Protein AF-M5ECS7-F1 (afdb_monomer)

Nearest PDB structures (foldseek):
  6q0w-assembly1_B  TM=3.049E-01  e=1.764E+00  Homo sapiens
  6q0r-assembly1_B  TM=2.693E-01  e=1.764E+00  Homo sapiens
  4hbs-assembly1_A  TM=2.929E-01  e=3.519E+00  Bacteroides ovatus ATCC 8483
  7shq-assembly1_A  TM=2.671E-01  e=5.462E+00  Homo sapiens

Solvent-accessible surface area (backbone atoms only — not comparable to full-atom values): 9804 Å² total; per-residue (Å²): 130,94,72,76,50,72,68,52,52,51,49,52,54,52,50,52,54,52,50,52,52,47,52,50,52,52,50,46,52,43,49,17,49,50,48,27,51,53,59,46,62,79,49,41,72,80,68,43,50,94,52,33,42,70,44,77,47,78,51,91,72,63,88,45,48,44,36,40,32,34,28,45,66,50,99,41,100,63,41,49,86,87,45,70,48,37,31,44,38,40,26,30,56,92,72,43,97,82,68,94,50,95,52,32,33,40,37,31,50,48,63,53,80,94,29,48,68,48,51,53,51,50,39,54,49,30,35,73,76,69,74,40,55,70,62,52,73,45,76,46,75,53,47,89,92,31,46,63,64,32,15,51,58,52,39,52,54,50,50,52,51,51,52,53,50,52,56,57,49,52,54,65,75,73,106

Radius of gyration: 20.47 Å; Cα contacts (8 Å, |Δi|>4): 225; chains: 1; bou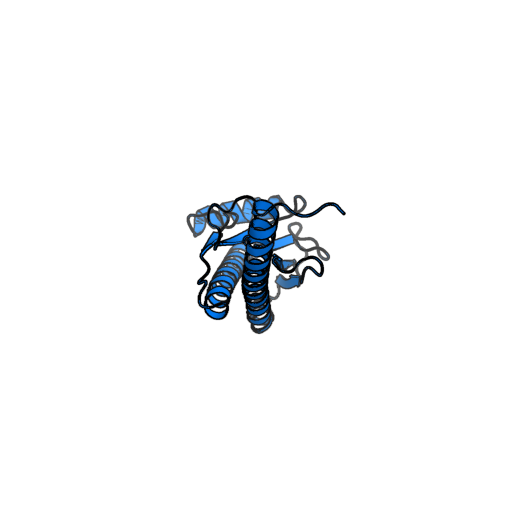nding box: 47×34×72 Å

Organism: NCBI:txid1293054

Sequence (175 aa):
MEKLSEAGKLFLKDYLVLNEAKNDVDRYLNTTVRKVHDIILEQLDDFNTEYLQLNVWENKSTRGRLQIRFKSLIEHELFREDRYDIYIMYRDIRNATDLFTNNSVKIFLHSPAAVSNLKDSLIKLSQKKLNYNIYNKKIILLDLDSSTQSAEKIAEEIFDMINIIKELLKDIYKS

Mean predicted aligned error: 6.88 Å

Secondary structure (DSSP, 8-state):
-----HHHHHHHHHHHHHHHHHHHHHHHHHHHHHHHHHHHHHHHHHH-BTTEEEEEEE-SS-TTEEEEEEEE-S--TTS-TTS--EEEEEE-TTT-TT-SSTTEEEEEEE--GGGHHHHHHHHHHHHHHHSS-TTSPEEEE--TT-HHHHHHHHHHHHHHHHHHHHHHHHHHHT-

Foldseek 3Di:
DDDDDPVRVVVVVVVVVVVVVVVVVVVLQLLLLVLLVVVCVVCQVVLDDCFKHWDKDDPPPDRFKTKIFIATPDPDQLGDNPDTFKIWMKGAQVPDPDDPDNQKIKTFMDGDPSNVVVQVLQQVQCCVPVVDGRRDIDMDGDPPVDSNVRSVVVNVVVVVSSVSSVVSVVVVVVD

Structure (mmCIF, N/CA/C/O backbone):
data_AF-M5ECS7-F1
#
_entry.id   AF-M5ECS7-F1
#
loop_
_atom_site.group_PDB
_atom_site.id
_atom_site.type_symbol
_atom_site.label_atom_id
_atom_site.label_alt_id
_atom_site.label_comp_id
_atom_site.label_asym_id
_atom_site.label_entity_id
_atom_site.label_seq_id
_atom_site.pdbx_PDB_ins_code
_atom_site.Cartn_x
_atom_site.Cartn_y
_atom_site.Cartn_z
_atom_site.occupancy
_atom_site.B_iso_or_equiv
_atom_site.auth_seq_id
_atom_site.auth_comp_id
_atom_site.auth_asym_id
_atom_site.auth_atom_id
_atom_site.pdbx_PDB_model_num
ATOM 1 N N . MET A 1 1 ? 15.133 22.471 -46.680 1.00 48.88 1 MET A N 1
ATOM 2 C CA . MET A 1 1 ? 14.842 21.369 -45.738 1.00 48.88 1 MET A CA 1
ATOM 3 C C . MET A 1 1 ? 15.817 21.475 -44.591 1.00 48.88 1 MET A C 1
ATOM 5 O O . MET A 1 1 ? 17.012 21.324 -44.820 1.00 48.88 1 MET A O 1
ATOM 9 N N . GLU A 1 2 ? 15.321 21.771 -43.398 1.00 71.81 2 GLU A N 1
ATOM 10 C CA . GLU A 1 2 ? 16.126 21.673 -42.182 1.00 71.81 2 GLU A CA 1
ATOM 11 C C . GLU A 1 2 ? 16.498 20.199 -41.976 1.00 71.81 2 GLU A C 1
ATOM 13 O O . GLU A 1 2 ? 15.635 19.322 -41.980 1.00 71.81 2 GLU A O 1
ATOM 18 N N . LYS A 1 3 ? 17.799 19.906 -41.912 1.00 86.62 3 LYS A N 1
ATOM 19 C CA . LYS A 1 3 ? 18.327 18.560 -41.665 1.00 86.62 3 LYS A CA 1
ATOM 20 C C . LYS A 1 3 ? 18.850 18.512 -40.234 1.00 86.62 3 LYS A C 1
ATOM 22 O O . LYS A 1 3 ? 19.526 19.446 -39.808 1.00 86.62 3 LYS A O 1
ATOM 27 N N . LEU A 1 4 ? 18.581 17.418 -39.520 1.00 85.31 4 LEU A N 1
ATOM 28 C CA . LEU A 1 4 ? 19.214 17.166 -38.225 1.00 85.31 4 LEU A CA 1
ATOM 29 C C . LEU A 1 4 ? 20.736 17.094 -38.395 1.00 85.31 4 LEU A C 1
ATOM 31 O O . LEU A 1 4 ? 21.232 16.456 -39.330 1.00 85.31 4 LEU A O 1
ATOM 35 N N . SER A 1 5 ? 21.461 17.722 -37.470 1.00 93.56 5 SER A N 1
ATOM 36 C CA . SER A 1 5 ? 22.903 17.526 -37.324 1.00 93.56 5 SER A CA 1
ATOM 37 C C . SER A 1 5 ? 23.208 16.067 -36.970 1.00 93.56 5 SER A C 1
ATOM 39 O O . SER A 1 5 ? 22.335 15.344 -36.487 1.00 93.56 5 SER A O 1
ATOM 41 N N . GLU A 1 6 ? 24.450 15.621 -37.156 1.00 92.81 6 GLU A N 1
ATOM 42 C CA . GLU A 1 6 ? 24.858 14.271 -36.736 1.00 92.81 6 GLU A CA 1
ATOM 43 C C . GLU A 1 6 ? 24.629 14.039 -35.234 1.00 92.81 6 GLU A C 1
ATOM 45 O O . GLU A 1 6 ? 24.141 12.982 -34.840 1.00 92.81 6 GLU A O 1
ATOM 50 N N . ALA A 1 7 ? 24.852 15.063 -34.401 1.00 90.94 7 ALA A N 1
ATOM 51 C CA . ALA A 1 7 ? 24.522 15.016 -32.977 1.00 90.94 7 ALA A CA 1
ATOM 5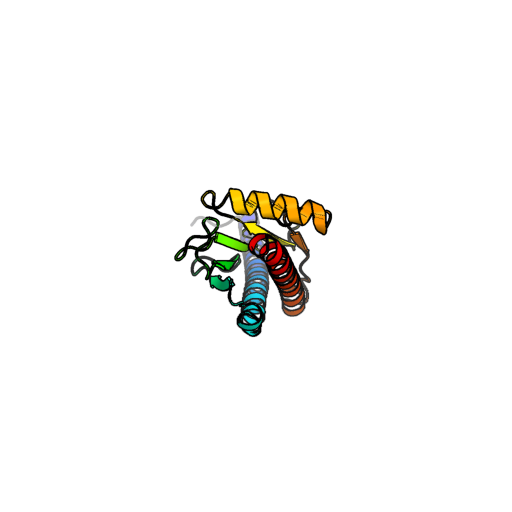2 C C . ALA A 1 7 ? 23.009 14.857 -32.732 1.00 90.94 7 ALA A C 1
ATOM 54 O O . ALA A 1 7 ? 22.603 14.073 -31.880 1.00 90.94 7 ALA A O 1
ATOM 55 N N . GLY A 1 8 ? 22.165 15.547 -33.508 1.00 90.62 8 GLY A N 1
ATOM 56 C CA . GLY A 1 8 ? 20.710 15.402 -33.429 1.00 90.62 8 GLY A CA 1
ATOM 57 C C . GLY A 1 8 ? 20.219 14.019 -33.867 1.00 90.62 8 GLY A C 1
ATOM 58 O O . GLY A 1 8 ? 19.290 13.482 -33.271 1.00 90.62 8 GLY A O 1
ATOM 59 N N . LYS A 1 9 ? 20.866 13.406 -34.867 1.00 93.62 9 LYS A N 1
ATOM 60 C CA . LYS A 1 9 ? 20.585 12.022 -35.283 1.00 93.62 9 LYS A CA 1
ATOM 61 C C . LYS A 1 9 ? 20.995 11.012 -34.209 1.00 93.62 9 LYS A C 1
ATOM 63 O O . LYS A 1 9 ? 20.247 10.071 -33.957 1.00 93.62 9 LYS A O 1
ATOM 68 N N . LEU A 1 10 ? 22.150 11.219 -33.572 1.00 91.00 10 LEU A N 1
ATOM 69 C CA . LEU A 1 10 ? 22.618 10.385 -32.465 1.00 91.00 10 LEU A CA 1
ATOM 70 C C . LEU A 1 10 ? 21.663 10.484 -31.268 1.00 91.00 10 LEU A C 1
ATOM 72 O O . LEU A 1 10 ? 21.184 9.463 -30.787 1.00 91.00 10 LEU A O 1
ATOM 76 N N . PHE A 1 11 ? 21.289 11.705 -30.875 1.00 92.12 11 PHE A N 1
ATOM 77 C CA . PHE A 1 11 ? 20.317 11.927 -29.806 1.00 92.12 11 PHE A CA 1
ATOM 78 C C . PHE A 1 11 ? 18.960 11.290 -30.115 1.00 92.12 11 PHE A C 1
ATOM 80 O O . PHE A 1 11 ? 18.361 10.684 -29.236 1.00 92.12 11 PHE A O 1
ATOM 87 N N . LEU A 1 12 ? 18.470 11.386 -31.356 1.00 91.44 12 LEU A N 1
ATOM 88 C CA . LEU A 1 12 ? 17.216 10.738 -31.746 1.00 91.44 12 LEU A CA 1
ATOM 89 C C . LEU A 1 12 ? 17.288 9.214 -31.570 1.00 91.44 12 LEU A C 1
ATOM 91 O O . LEU A 1 12 ? 16.320 8.606 -31.121 1.00 91.44 12 LEU A O 1
ATOM 95 N N . LYS A 1 13 ? 18.431 8.599 -31.890 1.00 90.81 13 LYS A N 1
ATOM 96 C CA . LYS A 1 13 ? 18.651 7.166 -31.671 1.00 90.81 13 LYS A CA 1
ATOM 97 C C . LYS A 1 13 ? 18.636 6.821 -30.180 1.00 90.81 13 LYS A C 1
ATOM 99 O O . LYS A 1 13 ? 17.921 5.902 -29.788 1.00 90.81 13 LYS A O 1
ATOM 104 N N . ASP A 1 14 ? 19.362 7.575 -29.358 1.00 92.50 14 ASP A N 1
ATOM 105 C CA . ASP A 1 14 ? 19.402 7.365 -27.905 1.00 92.50 14 ASP A CA 1
ATOM 106 C C . ASP A 1 14 ? 18.026 7.590 -27.269 1.00 92.50 14 ASP A C 1
ATOM 108 O O . ASP A 1 14 ? 17.599 6.827 -26.407 1.00 92.50 14 ASP A O 1
ATOM 112 N N . TYR A 1 15 ? 17.287 8.592 -27.744 1.00 91.50 15 TYR A N 1
ATOM 113 C CA . TYR A 1 15 ? 15.919 8.865 -27.322 1.00 91.50 15 TYR A CA 1
ATOM 114 C C . TYR A 1 15 ? 14.994 7.670 -27.574 1.00 91.50 15 TYR A C 1
ATOM 116 O O . TYR A 1 15 ? 14.211 7.315 -26.695 1.00 91.50 15 TYR A O 1
ATOM 124 N N . LEU A 1 16 ? 15.089 7.029 -28.744 1.00 90.69 16 LEU A N 1
ATOM 125 C CA . LEU A 1 16 ? 14.289 5.841 -29.054 1.00 90.69 16 LEU A CA 1
ATOM 126 C C . LEU A 1 16 ? 14.615 4.681 -28.103 1.00 90.69 16 LEU A C 1
ATOM 128 O O . LEU A 1 16 ? 13.692 4.085 -27.553 1.00 90.69 16 LEU A O 1
ATOM 132 N N . VAL A 1 17 ? 15.901 4.429 -27.833 1.00 90.62 17 VAL A N 1
ATOM 133 C CA . VAL A 1 17 ? 16.344 3.393 -26.880 1.00 90.62 17 VAL A CA 1
ATOM 134 C C . VAL A 1 17 ? 15.852 3.692 -25.460 1.00 90.62 17 VAL A C 1
ATOM 136 O O . VAL A 1 17 ? 15.323 2.815 -24.779 1.00 90.62 17 VAL A O 1
ATOM 139 N N . LEU A 1 18 ? 15.967 4.942 -25.008 1.00 91.19 18 LEU A N 1
ATOM 140 C CA . LEU A 1 18 ? 15.461 5.363 -23.699 1.00 91.19 18 LEU A CA 1
ATOM 141 C C . LEU A 1 18 ? 13.937 5.232 -23.608 1.00 91.19 18 LEU A C 1
ATOM 143 O O . LEU A 1 18 ? 13.409 4.893 -22.549 1.00 91.19 18 LEU A O 1
ATOM 147 N N . ASN A 1 19 ? 13.224 5.479 -24.706 1.00 91.56 19 ASN A N 1
ATOM 148 C CA . ASN A 1 19 ? 11.777 5.320 -24.760 1.00 91.56 19 ASN A CA 1
ATOM 149 C C . ASN A 1 19 ? 11.359 3.840 -24.697 1.00 91.56 19 ASN A C 1
ATOM 151 O O . ASN A 1 19 ? 10.384 3.514 -24.023 1.00 91.56 19 ASN A O 1
ATOM 155 N N . GLU A 1 20 ? 12.105 2.935 -25.335 1.00 90.56 20 GLU A N 1
ATOM 156 C CA . GLU A 1 20 ? 11.909 1.486 -25.190 1.00 90.56 20 GLU A CA 1
ATOM 157 C C . GLU A 1 20 ? 12.149 1.028 -23.747 1.00 90.56 20 GLU A C 1
ATOM 159 O O . GLU A 1 20 ? 11.264 0.419 -23.144 1.00 90.56 20 GLU A O 1
ATOM 164 N N . ALA A 1 21 ? 13.277 1.420 -23.147 1.00 90.75 21 ALA A N 1
ATOM 165 C CA . ALA A 1 21 ? 13.585 1.107 -21.752 1.00 90.75 21 ALA A CA 1
ATOM 166 C C . ALA A 1 21 ? 12.513 1.644 -20.788 1.00 90.75 21 ALA A C 1
ATOM 168 O O . ALA A 1 21 ? 12.088 0.950 -19.862 1.00 90.75 21 ALA A O 1
ATOM 169 N N . LYS A 1 22 ? 12.013 2.862 -21.028 1.00 89.12 22 LYS A N 1
ATOM 170 C CA . LYS A 1 22 ? 10.897 3.432 -20.264 1.00 89.12 22 LYS A CA 1
ATOM 171 C C . LYS A 1 22 ? 9.643 2.561 -20.362 1.00 89.12 22 LYS A C 1
ATOM 173 O O . LYS A 1 22 ? 9.007 2.311 -19.340 1.00 89.12 22 LYS A O 1
ATOM 178 N N . ASN A 1 23 ? 9.290 2.091 -21.559 1.00 89.88 23 ASN A N 1
ATOM 179 C CA . ASN A 1 23 ? 8.116 1.239 -21.753 1.00 89.88 23 ASN A CA 1
ATOM 180 C C . ASN A 1 23 ? 8.233 -0.092 -20.997 1.00 89.88 23 ASN A C 1
ATOM 182 O O . ASN A 1 23 ? 7.232 -0.576 -20.464 1.00 89.88 23 ASN A O 1
ATOM 186 N N . ASP A 1 24 ? 9.431 -0.670 -20.920 1.00 90.94 24 ASP A N 1
ATOM 187 C CA . ASP A 1 24 ? 9.673 -1.897 -20.158 1.00 90.94 24 ASP A CA 1
ATOM 188 C C . ASP A 1 24 ? 9.562 -1.665 -18.648 1.00 90.94 24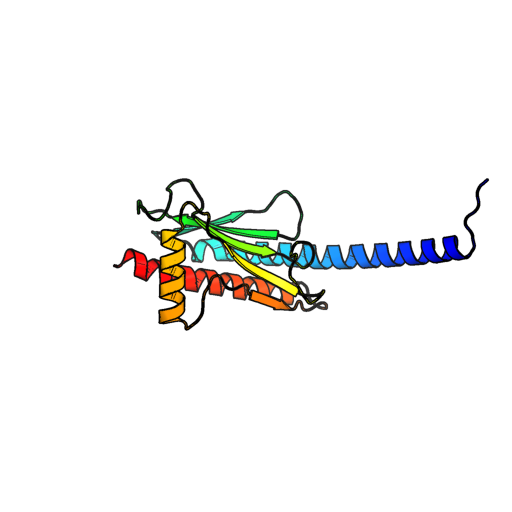 ASP A C 1
ATOM 190 O O . ASP A 1 24 ? 8.881 -2.430 -17.958 1.00 90.94 24 ASP A O 1
ATOM 194 N N . VAL A 1 25 ? 10.118 -0.560 -18.139 1.00 90.25 25 VAL A N 1
ATOM 195 C CA . VAL A 1 25 ? 9.940 -0.146 -16.737 1.00 90.25 25 VAL A CA 1
ATOM 196 C C . VAL A 1 25 ? 8.459 0.072 -16.418 1.00 90.25 25 VAL A C 1
ATOM 198 O O . VAL A 1 25 ? 7.953 -0.439 -15.418 1.00 90.25 25 VAL A O 1
ATOM 201 N N . ASP A 1 26 ? 7.725 0.778 -17.280 1.00 88.88 26 ASP A N 1
ATOM 202 C CA . ASP A 1 26 ? 6.292 1.010 -17.093 1.00 88.88 26 ASP A CA 1
ATOM 203 C C . ASP A 1 26 ? 5.497 -0.302 -17.118 1.00 88.88 26 ASP A C 1
ATOM 205 O O . ASP A 1 26 ? 4.570 -0.476 -16.319 1.00 88.88 26 ASP A O 1
ATOM 209 N N . ARG A 1 27 ? 5.853 -1.251 -17.995 1.00 90.69 27 ARG A N 1
ATOM 210 C CA . ARG A 1 27 ? 5.236 -2.584 -18.042 1.00 90.69 27 ARG A CA 1
ATOM 211 C C . ARG A 1 27 ? 5.482 -3.348 -16.745 1.00 90.69 27 ARG A C 1
ATOM 213 O O . ARG A 1 27 ? 4.526 -3.895 -16.192 1.00 90.69 27 ARG A O 1
ATOM 220 N N . TYR A 1 28 ? 6.719 -3.354 -16.257 1.00 92.75 28 TYR A N 1
ATOM 221 C CA . TYR A 1 28 ? 7.092 -3.976 -14.991 1.00 92.75 28 TYR A CA 1
ATOM 222 C C . TYR A 1 28 ? 6.274 -3.391 -13.829 1.00 92.75 28 TYR A C 1
ATOM 224 O O . TYR A 1 28 ? 5.524 -4.122 -13.181 1.00 92.75 28 TYR A O 1
ATOM 232 N N . LEU A 1 29 ? 6.311 -2.068 -13.630 1.00 91.00 29 LEU A N 1
ATOM 233 C CA . LEU A 1 29 ? 5.612 -1.401 -12.525 1.00 91.00 29 LEU A CA 1
ATOM 234 C C . LEU A 1 29 ? 4.098 -1.622 -12.586 1.00 91.00 29 LEU A C 1
ATOM 236 O O . LEU A 1 29 ? 3.471 -1.917 -11.571 1.00 91.00 29 LEU A O 1
ATOM 240 N N . ASN A 1 30 ? 3.500 -1.527 -13.776 1.00 90.12 30 ASN A N 1
ATOM 241 C CA . ASN A 1 30 ? 2.070 -1.776 -13.958 1.00 90.12 30 ASN A CA 1
ATOM 242 C C . ASN A 1 30 ? 1.690 -3.225 -13.631 1.00 90.12 30 ASN A C 1
ATOM 244 O O . ASN A 1 30 ? 0.631 -3.460 -13.051 1.00 90.12 30 ASN A O 1
ATOM 248 N N . THR A 1 31 ? 2.545 -4.183 -13.993 1.00 91.94 31 THR A N 1
ATOM 249 C CA . THR A 1 31 ? 2.336 -5.602 -13.686 1.00 91.94 31 THR A CA 1
ATOM 250 C C . THR A 1 31 ? 2.424 -5.846 -12.185 1.00 91.94 31 THR A C 1
ATOM 252 O O . THR A 1 31 ? 1.552 -6.515 -11.635 1.00 91.94 31 THR A O 1
ATOM 255 N N . THR A 1 32 ? 3.407 -5.246 -11.509 1.00 92.94 32 THR A N 1
ATOM 256 C CA . THR A 1 32 ? 3.544 -5.311 -10.049 1.00 92.94 32 THR A CA 1
ATOM 257 C C . THR A 1 32 ? 2.307 -4.744 -9.356 1.00 92.94 32 THR A C 1
ATOM 259 O O . THR A 1 32 ? 1.709 -5.432 -8.538 1.00 92.94 32 THR A O 1
ATOM 262 N N . VAL A 1 33 ? 1.853 -3.537 -9.723 1.00 90.81 33 VAL A N 1
ATOM 263 C CA . VAL A 1 33 ? 0.655 -2.916 -9.117 1.00 90.81 33 VAL A CA 1
ATOM 264 C C . VAL A 1 33 ? -0.582 -3.798 -9.293 1.00 90.81 33 VAL A C 1
ATOM 266 O O . VAL A 1 33 ? -1.344 -3.977 -8.347 1.00 90.81 33 VAL A O 1
ATOM 269 N N . ARG A 1 34 ? -0.780 -4.355 -10.493 1.00 90.75 34 ARG A N 1
ATOM 270 C CA . ARG A 1 34 ? -1.908 -5.248 -10.770 1.00 90.75 34 ARG A CA 1
ATOM 271 C C . ARG A 1 34 ? -1.840 -6.517 -9.920 1.00 90.75 34 ARG A C 1
ATOM 273 O O . ARG A 1 34 ? -2.834 -6.878 -9.315 1.00 90.75 34 ARG A O 1
ATOM 280 N N . LYS A 1 35 ? -0.672 -7.153 -9.821 1.00 93.50 35 LYS A N 1
ATOM 281 C CA . LYS A 1 35 ? -0.490 -8.346 -8.981 1.00 93.50 35 LYS A CA 1
ATOM 282 C C . LYS A 1 35 ? -0.762 -8.055 -7.506 1.00 93.50 35 LYS A C 1
ATOM 284 O O . LYS A 1 35 ? -1.450 -8.834 -6.869 1.00 93.50 35 LYS A O 1
ATOM 289 N N . VAL A 1 36 ? -0.276 -6.926 -6.980 1.00 92.88 36 VAL A N 1
ATOM 290 C CA . VAL A 1 36 ? -0.574 -6.489 -5.602 1.00 92.88 36 VAL A CA 1
ATOM 291 C C . VAL A 1 36 ? -2.082 -6.376 -5.394 1.00 92.88 36 VAL A C 1
ATOM 293 O O . VAL A 1 36 ? -2.609 -6.884 -4.413 1.00 92.88 36 VAL A O 1
ATOM 296 N N . HIS A 1 37 ? -2.773 -5.722 -6.327 1.00 90.62 37 HIS A N 1
ATOM 297 C CA . HIS A 1 37 ? -4.225 -5.587 -6.290 1.00 90.62 37 HIS A CA 1
ATOM 298 C C . HIS A 1 37 ? -4.932 -6.948 -6.290 1.00 90.62 37 HIS A C 1
ATOM 300 O O . HIS A 1 37 ? -5.794 -7.170 -5.446 1.00 90.62 37 HIS A O 1
ATOM 306 N N . ASP A 1 38 ? -4.541 -7.849 -7.193 1.00 91.31 38 ASP A N 1
ATOM 307 C CA . ASP A 1 38 ? -5.139 -9.180 -7.321 1.00 91.31 38 ASP A CA 1
ATOM 308 C C . ASP A 1 38 ? -4.936 -9.996 -6.024 1.00 91.31 38 ASP A C 1
ATOM 310 O O . ASP A 1 38 ? -5.909 -10.507 -5.476 1.00 91.31 38 ASP A O 1
ATOM 314 N N . ILE A 1 39 ? -3.722 -9.994 -5.449 1.00 93.19 39 ILE A N 1
ATOM 315 C CA . ILE A 1 39 ? -3.413 -10.653 -4.162 1.00 93.19 39 ILE A CA 1
ATOM 316 C C . ILE A 1 39 ? -4.281 -10.098 -3.021 1.00 93.19 39 ILE A C 1
ATOM 318 O O . ILE A 1 39 ? -4.792 -10.852 -2.196 1.00 93.19 39 ILE A O 1
ATOM 322 N N . ILE A 1 40 ? -4.448 -8.773 -2.947 1.00 90.44 40 ILE A N 1
ATOM 323 C CA . ILE A 1 40 ? -5.243 -8.142 -1.883 1.00 90.44 40 ILE A CA 1
ATOM 324 C C . ILE A 1 40 ? -6.725 -8.471 -2.034 1.00 90.44 40 ILE A C 1
ATOM 326 O O . ILE A 1 40 ? -7.386 -8.708 -1.028 1.00 90.44 40 ILE A O 1
ATOM 330 N N . LEU A 1 41 ? -7.258 -8.472 -3.260 1.00 88.62 41 LEU A N 1
ATOM 331 C CA . LEU A 1 41 ? -8.659 -8.816 -3.501 1.00 88.62 41 LEU A CA 1
ATOM 332 C C . LEU A 1 41 ? -8.976 -10.256 -3.099 1.00 88.62 41 LEU A C 1
ATOM 334 O O . LEU A 1 41 ? -10.039 -10.488 -2.534 1.00 88.62 41 LEU A O 1
ATOM 338 N N . GLU A 1 42 ? -8.061 -11.193 -3.349 1.00 90.88 42 GLU A N 1
ATOM 339 C CA . GLU A 1 42 ? -8.233 -12.604 -2.983 1.00 90.88 42 GLU A CA 1
ATOM 340 C C . GLU A 1 42 ? -8.380 -12.823 -1.470 1.00 90.88 42 GLU A C 1
ATOM 342 O O . GLU A 1 42 ? -9.036 -13.777 -1.064 1.00 90.88 42 GLU A O 1
ATOM 347 N N . GLN A 1 43 ? -7.810 -11.941 -0.642 1.00 86.94 43 GLN A N 1
ATOM 348 C CA . GLN A 1 43 ? -7.827 -12.059 0.823 1.00 86.94 43 GLN A CA 1
ATOM 349 C C . GLN A 1 43 ? -8.665 -10.971 1.509 1.00 86.94 43 GLN A C 1
ATOM 351 O O . GLN A 1 43 ? -8.705 -10.898 2.734 1.00 86.94 43 GLN A O 1
ATOM 356 N N . LEU A 1 44 ? -9.321 -10.086 0.750 1.0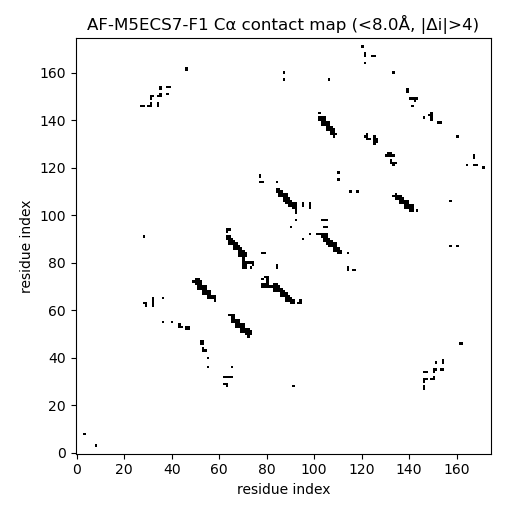0 81.75 44 LEU A N 1
ATOM 357 C CA . LEU A 1 44 ? -9.957 -8.889 1.306 1.00 81.75 44 LEU A CA 1
ATOM 358 C C . LEU A 1 44 ? -11.045 -9.230 2.330 1.00 81.75 44 LEU A C 1
ATOM 360 O O . LEU A 1 44 ? -11.133 -8.590 3.381 1.00 81.75 44 LEU A O 1
ATOM 364 N N . ASP A 1 45 ? -11.862 -10.232 2.012 1.00 80.25 45 ASP A N 1
ATOM 365 C CA . ASP A 1 45 ? -13.012 -10.616 2.825 1.00 80.25 45 ASP A CA 1
ATOM 366 C C . ASP A 1 45 ? -12.598 -11.195 4.182 1.00 80.25 45 ASP A C 1
ATOM 368 O O . ASP A 1 45 ? -13.289 -10.958 5.174 1.00 80.25 45 ASP A O 1
ATOM 372 N N . ASP A 1 46 ? -11.420 -11.821 4.269 1.00 84.06 46 ASP A N 1
ATOM 373 C CA . ASP A 1 46 ? -10.849 -12.334 5.522 1.00 84.06 46 ASP A CA 1
ATOM 374 C C . ASP A 1 46 ? -10.509 -11.202 6.508 1.00 84.06 46 ASP A C 1
ATOM 376 O O . ASP A 1 46 ? -10.420 -11.392 7.729 1.00 84.06 46 ASP A O 1
ATOM 380 N N . PHE A 1 47 ? -10.329 -9.980 5.996 1.00 80.69 47 PHE A N 1
ATOM 381 C CA . PHE A 1 47 ? -10.030 -8.822 6.824 1.00 80.69 47 PHE A CA 1
ATOM 382 C C . PHE A 1 47 ? -11.269 -8.091 7.332 1.00 80.69 47 PHE A C 1
ATOM 384 O O . PHE A 1 47 ? -11.136 -7.362 8.324 1.00 80.69 47 PHE A O 1
ATOM 391 N N . ASN A 1 48 ? -12.445 -8.316 6.744 1.00 83.50 48 ASN A N 1
ATOM 392 C CA . ASN A 1 48 ? -13.687 -7.724 7.227 1.00 83.50 48 ASN A CA 1
ATOM 393 C C . ASN A 1 48 ? -14.003 -8.216 8.648 1.00 83.50 48 ASN A C 1
ATOM 395 O O . ASN A 1 48 ? -13.724 -9.352 9.031 1.00 83.50 48 ASN A O 1
ATOM 399 N N . THR A 1 49 ? -14.561 -7.333 9.467 1.00 78.38 49 THR A N 1
ATOM 400 C CA . THR A 1 49 ? -15.050 -7.663 10.809 1.00 78.38 49 THR A CA 1
ATOM 401 C C . THR A 1 49 ? -16.450 -7.099 10.995 1.00 78.38 49 THR A C 1
ATOM 403 O O . THR A 1 49 ? -16.908 -6.276 10.207 1.00 78.38 49 THR A O 1
ATOM 406 N N . GLU A 1 50 ? -17.115 -7.485 12.083 1.00 74.69 50 GLU A N 1
ATOM 407 C CA . GLU A 1 50 ? -18.395 -6.892 12.505 1.00 74.69 50 GLU A CA 1
ATOM 408 C C . GLU A 1 50 ? -18.336 -5.363 12.703 1.00 74.69 50 GLU A C 1
ATOM 410 O O . GLU A 1 50 ? -19.365 -4.698 12.704 1.00 74.69 50 GLU A O 1
ATOM 415 N N . TYR A 1 51 ? -17.133 -4.793 12.817 1.00 73.44 51 TYR A N 1
ATOM 416 C CA . TYR A 1 51 ? -16.906 -3.375 13.091 1.00 73.44 51 TYR A CA 1
ATOM 417 C C . TYR A 1 51 ? -16.295 -2.607 11.915 1.00 73.44 51 TYR A C 1
ATOM 419 O O . TYR A 1 51 ? -16.275 -1.376 11.921 1.00 73.44 51 TYR A O 1
ATOM 427 N N . LEU A 1 52 ? -15.740 -3.313 10.928 1.00 78.50 52 LEU A N 1
ATOM 428 C CA . LEU A 1 52 ? -14.857 -2.735 9.922 1.00 78.50 52 LEU A CA 1
ATOM 429 C C . LEU A 1 52 ? -15.025 -3.444 8.583 1.00 78.50 52 LEU A C 1
ATOM 431 O O . LEU A 1 52 ? -14.806 -4.649 8.476 1.00 78.50 52 LEU A O 1
ATOM 435 N N . GLN A 1 53 ? -15.322 -2.669 7.549 1.00 83.81 53 GLN A N 1
ATOM 436 C CA . GLN A 1 53 ? -15.330 -3.127 6.169 1.00 83.81 53 GLN A CA 1
ATOM 437 C C . GLN A 1 53 ? -14.143 -2.536 5.411 1.00 83.81 53 GLN A C 1
ATOM 439 O O . GLN A 1 53 ? -13.893 -1.326 5.456 1.00 83.81 53 GLN A O 1
ATOM 444 N N . LEU A 1 54 ? -13.424 -3.388 4.684 1.00 83.38 54 LEU A N 1
ATOM 445 C CA . LEU A 1 54 ? -12.357 -2.981 3.783 1.00 83.38 54 LEU A CA 1
ATOM 446 C C . LEU A 1 54 ? -12.884 -2.877 2.353 1.00 83.38 54 LEU A C 1
ATOM 448 O O . LEU A 1 54 ? -13.712 -3.661 1.901 1.00 83.38 54 LEU A O 1
ATOM 452 N N . ASN A 1 55 ? -12.381 -1.889 1.621 1.00 82.75 55 ASN A N 1
ATOM 453 C CA . ASN A 1 55 ? -12.661 -1.721 0.203 1.00 82.75 55 ASN A CA 1
ATOM 454 C C . ASN A 1 55 ? -11.378 -1.342 -0.537 1.00 82.75 55 ASN A C 1
ATOM 456 O O . ASN A 1 55 ? -10.647 -0.442 -0.115 1.00 82.75 55 ASN A O 1
ATOM 460 N N . VAL A 1 56 ? -11.110 -1.999 -1.661 1.00 80.31 56 VAL A N 1
ATOM 461 C CA . VAL A 1 56 ? -10.001 -1.638 -2.542 1.00 80.31 56 VAL A CA 1
ATOM 462 C C . VAL A 1 56 ? -10.497 -0.634 -3.570 1.00 80.31 56 VAL A C 1
ATOM 464 O O . VAL A 1 56 ? -11.287 -0.946 -4.456 1.00 80.31 56 VAL A O 1
ATOM 467 N N . TRP A 1 57 ? -9.998 0.595 -3.477 1.00 74.44 57 TRP A N 1
ATOM 468 C CA . TRP A 1 57 ? -10.267 1.607 -4.483 1.00 74.44 57 TRP A CA 1
ATOM 469 C C . TRP A 1 57 ? -9.214 1.554 -5.583 1.00 74.44 57 TRP A C 1
ATOM 471 O O . TRP A 1 57 ? -8.096 2.066 -5.432 1.00 74.44 57 TRP A O 1
ATOM 481 N N . GLU A 1 58 ? -9.609 1.008 -6.729 1.00 62.75 58 GLU A N 1
ATOM 482 C CA . GLU A 1 58 ? -8.862 1.164 -7.967 1.00 62.75 58 GLU A CA 1
ATOM 483 C C . GLU A 1 58 ? -8.974 2.625 -8.425 1.00 62.75 58 GLU A C 1
ATOM 485 O O . GLU A 1 58 ? -10.042 3.124 -8.799 1.00 62.75 58 GLU A O 1
ATOM 490 N N . ASN A 1 59 ? -7.867 3.368 -8.366 1.00 52.78 59 ASN A N 1
ATOM 491 C CA . ASN A 1 59 ? -7.863 4.702 -8.940 1.00 52.78 59 ASN A CA 1
ATOM 492 C C . ASN A 1 59 ? -7.916 4.558 -10.467 1.00 52.78 59 ASN A C 1
ATOM 494 O O . ASN A 1 59 ? -6.904 4.257 -11.092 1.00 52.78 59 ASN A O 1
ATOM 498 N N . LYS A 1 60 ? -9.086 4.797 -11.074 1.00 50.66 60 LYS A N 1
ATOM 499 C CA . LYS A 1 60 ? -9.267 4.753 -12.540 1.00 50.66 60 LYS A CA 1
ATOM 500 C C . LYS A 1 60 ? -8.352 5.729 -13.299 1.00 50.66 60 LYS A C 1
ATOM 502 O O . LYS A 1 60 ? -8.186 5.596 -14.507 1.00 50.66 60 LYS A O 1
ATOM 507 N N . SER A 1 61 ? -7.743 6.696 -12.609 1.00 41.62 61 SER A N 1
ATOM 508 C CA . SER A 1 61 ? -6.715 7.582 -13.156 1.00 41.62 61 SER A CA 1
ATOM 509 C C . SER A 1 61 ? -5.322 7.202 -12.625 1.00 41.62 61 SER A C 1
ATOM 511 O O . SER A 1 61 ? -5.081 7.302 -11.420 1.00 41.62 61 SER A O 1
ATOM 513 N N . THR A 1 62 ? -4.449 6.816 -13.565 1.00 53.34 62 THR A N 1
ATOM 514 C CA . THR A 1 62 ? -3.013 6.463 -13.470 1.00 53.34 62 THR A CA 1
ATOM 515 C C . THR A 1 62 ? -2.643 5.207 -12.660 1.00 53.34 62 THR A C 1
ATOM 517 O O . THR A 1 62 ? -2.609 5.196 -11.431 1.00 53.34 62 THR A O 1
ATOM 520 N N . ARG A 1 63 ? -2.272 4.141 -13.394 1.00 71.19 63 ARG A N 1
ATOM 521 C CA . ARG A 1 63 ? -1.594 2.939 -12.871 1.00 71.19 63 ARG A CA 1
ATOM 522 C C . ARG A 1 63 ? -0.345 3.368 -12.078 1.00 71.19 63 ARG A C 1
ATOM 524 O O . ARG A 1 63 ? 0.395 4.229 -12.547 1.00 71.19 63 ARG A O 1
ATOM 531 N N . GLY A 1 64 ? -0.132 2.801 -10.887 1.00 76.94 64 GLY A N 1
ATOM 532 C CA . GLY A 1 64 ? 0.976 3.170 -9.982 1.00 76.94 64 GLY A CA 1
ATOM 533 C C . GLY A 1 64 ? 0.564 3.627 -8.575 1.00 76.94 64 GLY A C 1
ATOM 534 O O . GLY A 1 64 ? 1.416 3.907 -7.731 1.00 76.94 64 GLY A O 1
ATOM 535 N N . ARG A 1 65 ? -0.744 3.686 -8.297 1.00 85.50 65 ARG A N 1
ATOM 536 C CA . ARG A 1 65 ? -1.306 3.974 -6.972 1.00 85.50 65 ARG A CA 1
ATOM 537 C C . ARG A 1 65 ? -2.394 2.963 -6.638 1.00 85.50 65 ARG A C 1
ATOM 539 O O . ARG A 1 65 ? -3.304 2.765 -7.436 1.00 85.50 65 ARG A O 1
ATOM 546 N N . LEU A 1 66 ? -2.348 2.423 -5.426 1.00 87.12 66 LEU A N 1
ATOM 547 C CA . LEU A 1 66 ? -3.415 1.603 -4.861 1.00 87.12 66 LEU A CA 1
ATOM 548 C C . LEU A 1 66 ? -3.865 2.208 -3.531 1.00 87.12 66 LEU A C 1
ATOM 550 O O . LEU A 1 66 ? -3.052 2.731 -2.765 1.00 87.12 66 LEU A O 1
ATOM 554 N N . GLN A 1 67 ? -5.172 2.193 -3.286 1.00 88.06 67 GLN A N 1
ATOM 555 C CA . GLN A 1 67 ? -5.761 2.653 -2.036 1.00 88.06 67 GLN A CA 1
ATOM 556 C C . GLN A 1 67 ? -6.644 1.561 -1.462 1.00 88.06 67 GLN A C 1
ATOM 558 O O . GLN A 1 67 ? -7.582 1.124 -2.119 1.00 88.06 67 GLN A O 1
ATOM 563 N N . ILE A 1 68 ? -6.386 1.196 -0.216 1.00 87.50 68 ILE A N 1
ATOM 564 C CA . ILE A 1 68 ? -7.249 0.312 0.561 1.00 87.50 68 ILE A CA 1
ATOM 565 C C . ILE A 1 68 ? -7.905 1.177 1.609 1.00 87.50 68 ILE A C 1
ATOM 567 O O . ILE A 1 68 ? -7.226 1.916 2.321 1.00 87.50 68 ILE A O 1
ATOM 571 N N . ARG A 1 69 ? -9.226 1.144 1.646 1.00 87.25 69 ARG A N 1
ATOM 572 C CA . ARG A 1 69 ? -10.042 2.050 2.431 1.00 87.25 69 ARG A CA 1
ATOM 573 C C . ARG A 1 69 ? -10.758 1.282 3.519 1.00 87.25 69 ARG A C 1
ATOM 575 O O . ARG A 1 69 ? -11.287 0.206 3.262 1.00 87.25 69 ARG A O 1
ATOM 582 N N . PHE A 1 70 ? -10.814 1.880 4.695 1.00 85.06 70 PHE A N 1
ATOM 583 C CA . PHE A 1 70 ? -11.517 1.341 5.845 1.00 85.06 70 PHE A CA 1
ATOM 584 C C . PHE A 1 70 ? -12.788 2.148 6.079 1.00 85.06 70 PHE A C 1
ATOM 586 O O . PHE A 1 70 ? -12.727 3.378 6.183 1.00 85.06 70 PHE A O 1
ATOM 593 N N . LYS A 1 71 ? -13.919 1.451 6.142 1.00 80.75 71 LYS A N 1
ATOM 594 C CA . LYS A 1 71 ? -15.227 1.985 6.515 1.00 80.75 71 LYS A CA 1
ATOM 595 C C . LYS A 1 71 ? -15.636 1.341 7.842 1.00 80.75 71 LYS A C 1
ATOM 597 O O . LYS A 1 71 ? -15.617 0.116 7.943 1.00 80.75 71 LYS A O 1
ATOM 602 N N . SER A 1 72 ? -15.987 2.137 8.850 1.00 76.00 72 SER A N 1
ATOM 603 C CA . SER A 1 72 ? -16.603 1.581 10.064 1.00 76.00 72 SER A CA 1
ATOM 604 C C . SER A 1 72 ? -18.032 1.144 9.787 1.00 76.00 72 SER A C 1
ATOM 606 O O . SER A 1 72 ? -18.750 1.803 9.035 1.00 76.00 72 SER A O 1
ATOM 608 N N . LEU A 1 73 ? -18.430 0.045 10.420 1.00 75.06 73 LEU A N 1
ATOM 609 C CA . LEU A 1 73 ? -19.804 -0.454 10.409 1.00 75.06 73 LEU A CA 1
ATOM 610 C C . LEU A 1 73 ? -20.554 -0.164 11.720 1.00 75.06 73 LEU A C 1
ATOM 612 O O . LEU A 1 73 ? -21.737 -0.469 11.808 1.00 75.06 73 LEU A O 1
ATOM 616 N N . ILE A 1 74 ? -19.887 0.418 12.724 1.00 68.69 74 ILE A N 1
ATOM 617 C CA . ILE A 1 74 ? -20.518 0.846 13.982 1.00 68.69 74 ILE A CA 1
ATOM 618 C C . ILE A 1 74 ? -20.705 2.363 13.988 1.00 68.69 74 ILE A C 1
ATOM 620 O O . ILE A 1 74 ? -19.782 3.100 13.617 1.00 68.69 74 ILE A O 1
ATOM 624 N N . GLU A 1 75 ? -21.839 2.817 14.526 1.00 60.38 75 GLU A N 1
ATOM 625 C CA . GLU A 1 75 ? -22.057 4.188 14.993 1.00 60.38 75 GLU A CA 1
ATOM 626 C C . GLU A 1 75 ? -21.166 4.500 16.213 1.00 60.38 75 GLU A C 1
ATOM 628 O O . GLU A 1 75 ? -21.581 4.443 17.368 1.00 60.38 75 GLU A O 1
ATOM 633 N N . HIS A 1 76 ? -19.905 4.845 15.962 1.00 60.44 76 HIS A N 1
ATOM 634 C CA . HIS A 1 76 ? -19.070 5.561 16.925 1.00 60.44 76 HIS A CA 1
ATOM 635 C C . HIS A 1 76 ? -18.721 6.931 16.354 1.00 60.44 76 HIS A C 1
ATOM 637 O O . HIS A 1 76 ? -18.368 7.035 15.183 1.00 60.44 76 HIS A O 1
ATOM 643 N N . GLU A 1 77 ? -18.708 7.971 17.196 1.00 56.28 77 GLU A N 1
ATOM 644 C CA . GLU A 1 77 ? -18.365 9.356 16.809 1.00 56.28 77 GLU A CA 1
ATOM 645 C C . GLU A 1 77 ? -16.998 9.496 16.101 1.00 56.28 77 GLU A C 1
ATOM 647 O O . GLU A 1 77 ? -16.702 10.523 15.488 1.00 56.28 77 GLU A O 1
ATOM 652 N N . LEU A 1 78 ? -16.151 8.465 16.185 1.00 57.38 78 LEU A N 1
ATOM 653 C CA . LEU A 1 78 ? -14.827 8.403 15.573 1.00 57.38 78 LEU A CA 1
ATOM 654 C C . LEU A 1 78 ? -14.844 8.088 14.066 1.00 57.38 78 LEU A C 1
ATOM 656 O O . LEU A 1 78 ? -13.852 8.388 13.401 1.00 57.38 78 LEU A O 1
ATOM 660 N N . PHE A 1 79 ? -15.928 7.514 13.532 1.00 60.88 79 PHE A N 1
ATOM 661 C CA . PHE A 1 79 ? -16.052 7.113 12.126 1.00 60.88 79 PHE A CA 1
ATOM 662 C C . PHE A 1 79 ? -17.365 7.621 11.525 1.00 60.88 79 PHE A C 1
ATOM 664 O O . PHE A 1 79 ? -18.376 7.738 12.212 1.00 60.88 79 PHE A O 1
ATOM 671 N N . ARG A 1 80 ? -17.374 7.943 10.228 1.00 58.62 80 ARG A N 1
ATOM 672 C CA . ARG A 1 80 ? -18.600 8.383 9.540 1.00 58.62 80 ARG A CA 1
ATOM 673 C C . ARG A 1 80 ? -19.226 7.217 8.784 1.00 58.62 80 ARG A C 1
ATOM 675 O O . ARG A 1 80 ? -18.591 6.683 7.883 1.00 58.62 80 ARG A O 1
ATOM 682 N N . GLU A 1 81 ? -20.501 6.929 9.051 1.00 51.16 81 GLU A N 1
ATOM 683 C CA . GLU A 1 81 ? -21.253 5.789 8.484 1.00 51.16 81 GLU A CA 1
ATOM 684 C C . GLU A 1 81 ? -21.281 5.692 6.946 1.00 51.16 81 GLU A C 1
ATOM 686 O O . GLU A 1 81 ? -21.582 4.635 6.404 1.00 51.16 81 GLU A O 1
ATOM 691 N N . ASP A 1 82 ? -20.869 6.728 6.213 1.00 53.78 82 ASP A N 1
ATOM 692 C CA . ASP A 1 82 ? -20.853 6.749 4.744 1.00 53.78 82 ASP A CA 1
ATOM 693 C C . ASP A 1 82 ? -19.555 7.288 4.134 1.00 53.78 82 ASP A C 1
ATOM 695 O O . ASP A 1 82 ? -19.509 7.679 2.962 1.00 53.78 82 ASP A O 1
ATOM 699 N N . ARG A 1 83 ? -18.469 7.354 4.913 1.00 63.41 83 ARG A N 1
ATOM 700 C CA . ARG A 1 83 ? -17.166 7.804 4.406 1.00 63.41 83 ARG A CA 1
ATOM 701 C C . ARG A 1 83 ? -16.057 6.855 4.828 1.00 63.41 83 ARG A C 1
ATOM 703 O O . ARG A 1 83 ? -16.197 6.069 5.745 1.00 63.41 83 ARG A O 1
ATOM 710 N N . TYR A 1 84 ? -14.955 6.917 4.092 1.00 69.25 84 TYR A N 1
ATOM 711 C CA . TYR A 1 84 ? -13.759 6.158 4.420 1.00 69.25 84 TYR A CA 1
ATOM 712 C C . TYR A 1 84 ? -12.892 6.976 5.377 1.00 69.25 84 TYR A C 1
ATOM 714 O O . TYR A 1 84 ? -12.483 8.101 5.055 1.00 69.25 84 TYR A O 1
ATOM 722 N N . ASP A 1 85 ? -12.618 6.402 6.539 1.00 71.75 85 ASP A N 1
ATOM 723 C CA . ASP A 1 85 ? -11.988 7.088 7.668 1.00 71.75 85 ASP A CA 1
ATOM 724 C C . ASP A 1 85 ? -10.467 6.885 7.680 1.00 71.75 85 ASP A C 1
ATOM 726 O O . ASP A 1 85 ? -9.699 7.746 8.109 1.00 71.75 85 ASP A O 1
ATOM 730 N N . ILE A 1 86 ? -9.996 5.764 7.137 1.00 84.69 86 ILE A N 1
ATOM 731 C CA . ILE A 1 86 ? -8.571 5.452 7.029 1.00 84.69 86 ILE A CA 1
AT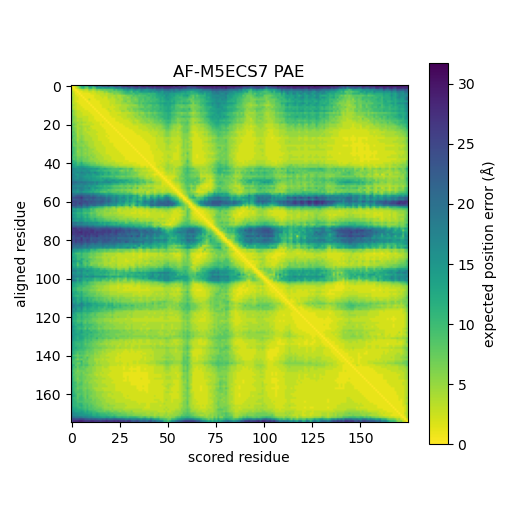OM 732 C C . ILE A 1 86 ? -8.273 4.884 5.640 1.00 84.69 86 ILE A C 1
ATOM 734 O O . ILE A 1 86 ? -9.100 4.196 5.040 1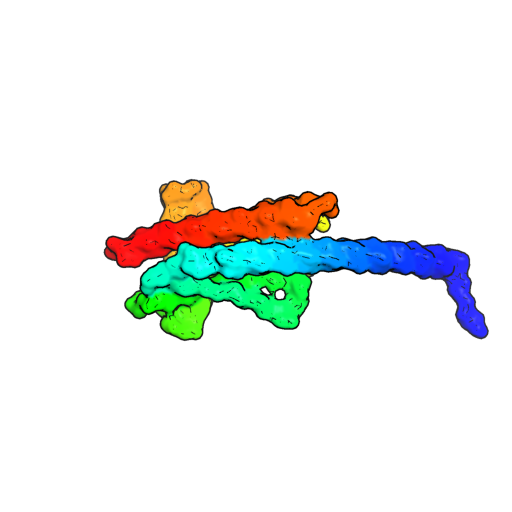.00 84.69 86 ILE A O 1
ATOM 738 N N . TYR A 1 87 ? -7.076 5.174 5.130 1.00 87.31 87 TYR A N 1
ATOM 739 C CA . TYR A 1 87 ? -6.582 4.674 3.853 1.00 87.31 87 TYR A CA 1
ATOM 740 C C . TYR A 1 87 ? -5.160 4.145 4.011 1.00 87.31 87 TYR A C 1
ATOM 742 O O . TYR A 1 87 ? -4.274 4.901 4.411 1.00 87.31 87 TYR A O 1
ATOM 750 N N . ILE A 1 88 ? -4.907 2.900 3.615 1.00 88.62 88 ILE A N 1
ATOM 751 C CA . ILE A 1 88 ? -3.551 2.466 3.271 1.00 88.62 88 ILE A CA 1
ATOM 752 C C . ILE A 1 88 ? -3.303 2.864 1.821 1.00 88.62 88 ILE A C 1
ATOM 754 O O . ILE A 1 88 ? -4.074 2.541 0.915 1.00 88.62 88 ILE A O 1
ATOM 758 N N . MET A 1 89 ? -2.233 3.617 1.607 1.00 89.06 89 MET A N 1
ATOM 759 C CA . MET A 1 89 ? -1.850 4.140 0.307 1.00 89.06 89 MET A CA 1
ATOM 760 C C . MET A 1 89 ? -0.542 3.512 -0.141 1.00 89.06 89 MET A C 1
ATOM 762 O O . MET A 1 89 ? 0.507 3.836 0.408 1.00 89.06 89 MET A O 1
ATOM 766 N N . TYR A 1 90 ? -0.603 2.703 -1.191 1.00 90.00 90 TYR A N 1
ATOM 767 C CA . TYR A 1 90 ? 0.565 2.256 -1.938 1.00 90.00 90 TYR A CA 1
ATOM 768 C C . TYR A 1 90 ? 0.818 3.187 -3.131 1.00 90.00 90 TYR A C 1
ATOM 770 O O . TYR A 1 90 ? -0.112 3.568 -3.853 1.00 90.00 90 TYR A O 1
ATOM 778 N N . ARG A 1 91 ? 2.080 3.573 -3.330 1.00 89.69 91 ARG A N 1
ATOM 779 C CA . ARG A 1 91 ? 2.559 4.381 -4.458 1.00 89.69 91 ARG A CA 1
ATOM 780 C C . ARG A 1 91 ? 3.896 3.846 -4.948 1.00 89.69 91 ARG A C 1
ATOM 782 O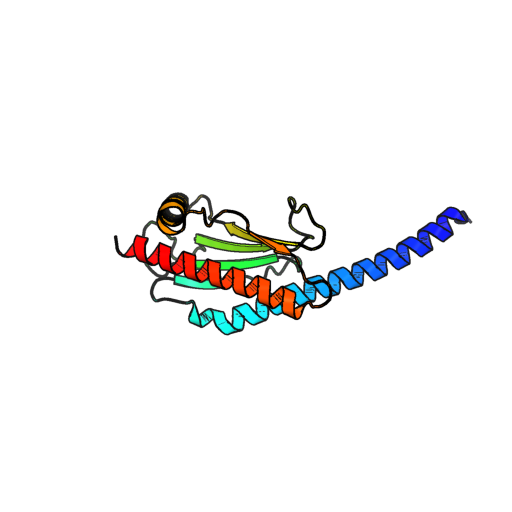 O . ARG A 1 91 ? 4.803 3.644 -4.145 1.00 89.69 91 ARG A O 1
ATOM 789 N N . ASP A 1 92 ? 4.029 3.677 -6.253 1.00 88.44 92 ASP A N 1
ATOM 790 C CA . ASP A 1 92 ? 5.315 3.365 -6.873 1.00 88.44 92 ASP A CA 1
ATOM 791 C C . ASP A 1 92 ? 6.218 4.602 -7.042 1.00 88.44 92 ASP A C 1
ATOM 793 O O . ASP A 1 92 ? 5.825 5.730 -6.718 1.00 88.44 92 ASP A O 1
ATOM 797 N N . ILE A 1 93 ? 7.424 4.392 -7.589 1.00 86.00 93 ILE A N 1
ATOM 798 C CA . ILE A 1 93 ? 8.402 5.460 -7.862 1.00 86.00 93 ILE A CA 1
ATOM 799 C C . ILE A 1 93 ? 7.859 6.632 -8.679 1.00 86.00 93 ILE A C 1
ATOM 801 O O . ILE A 1 93 ? 8.334 7.751 -8.523 1.00 86.00 93 ILE A O 1
ATOM 805 N N . ARG A 1 94 ? 6.858 6.410 -9.537 1.00 85.75 94 ARG A N 1
ATOM 806 C CA . ARG A 1 94 ? 6.329 7.447 -10.434 1.00 85.75 94 ARG A CA 1
ATOM 807 C C . ARG A 1 94 ? 5.458 8.450 -9.680 1.00 85.75 94 ARG A C 1
ATOM 809 O O . ARG A 1 94 ? 5.300 9.583 -10.119 1.00 85.75 94 ARG A O 1
ATOM 816 N N . ASN A 1 95 ? 4.874 8.027 -8.557 1.00 82.00 95 ASN A N 1
ATOM 817 C CA . ASN A 1 95 ? 3.849 8.774 -7.823 1.00 82.00 95 ASN A CA 1
ATOM 818 C C . ASN A 1 95 ? 4.289 9.201 -6.411 1.00 82.00 95 ASN A C 1
ATOM 820 O O . ASN A 1 95 ? 3.497 9.782 -5.652 1.00 82.00 95 ASN A O 1
ATOM 824 N N . ALA A 1 96 ? 5.528 8.900 -6.029 1.00 80.19 96 ALA A N 1
ATOM 825 C CA . ALA A 1 96 ? 6.095 9.272 -4.744 1.00 80.19 96 ALA A CA 1
ATOM 826 C C . ALA A 1 96 ? 7.151 10.370 -4.927 1.00 80.19 96 ALA A C 1
ATOM 828 O O . ALA A 1 96 ? 8.136 10.207 -5.634 1.00 80.19 96 ALA A O 1
ATOM 829 N N . THR A 1 97 ? 6.928 11.510 -4.276 1.00 72.62 97 THR A N 1
ATOM 830 C CA . THR A 1 97 ? 7.765 12.714 -4.404 1.00 72.62 97 THR A CA 1
ATOM 831 C C . THR A 1 97 ? 8.992 12.705 -3.488 1.00 72.62 97 THR A C 1
ATOM 833 O O . THR A 1 97 ? 9.768 13.651 -3.498 1.00 72.62 97 THR A O 1
ATOM 836 N N . ASP A 1 98 ? 9.127 11.688 -2.639 1.00 77.62 98 ASP A N 1
ATOM 837 C CA . ASP A 1 98 ? 10.093 11.616 -1.540 1.00 77.62 98 ASP A CA 1
ATOM 838 C C . ASP A 1 98 ? 10.829 10.269 -1.479 1.00 77.62 98 ASP A C 1
ATOM 840 O O . ASP A 1 98 ? 11.243 9.837 -0.404 1.00 77.62 98 ASP A O 1
ATOM 844 N N . LEU A 1 99 ? 10.967 9.583 -2.617 1.00 77.56 99 LEU A N 1
ATOM 845 C CA . LEU A 1 99 ? 11.775 8.370 -2.714 1.00 77.56 99 LEU A CA 1
ATOM 846 C C . LEU A 1 99 ? 13.202 8.714 -3.129 1.00 77.56 99 LEU A C 1
ATOM 848 O O . LEU A 1 99 ? 13.428 9.379 -4.135 1.00 77.56 99 LEU A O 1
ATOM 852 N N . PHE A 1 100 ? 14.162 8.225 -2.347 1.00 69.75 100 PHE A N 1
ATOM 853 C CA . PHE A 1 100 ? 15.590 8.411 -2.604 1.00 69.75 100 PHE A CA 1
ATOM 854 C C . PHE A 1 100 ? 16.161 7.373 -3.580 1.00 69.75 100 PHE A C 1
ATOM 856 O O . PHE A 1 100 ? 17.272 7.547 -4.071 1.00 69.75 100 PHE A O 1
ATOM 863 N N . THR A 1 101 ? 15.422 6.293 -3.859 1.00 74.81 101 THR A N 1
ATOM 864 C CA . THR A 1 101 ? 15.863 5.206 -4.738 1.00 74.81 101 THR A CA 1
ATOM 865 C C . THR A 1 101 ? 14.869 4.954 -5.867 1.00 74.81 101 THR A C 1
ATOM 867 O O . THR A 1 101 ? 13.661 4.835 -5.651 1.00 74.81 101 THR A O 1
ATOM 870 N N . ASN A 1 102 ? 15.406 4.806 -7.080 1.00 80.25 102 ASN A N 1
ATOM 871 C CA . ASN A 1 102 ? 14.646 4.657 -8.329 1.00 80.25 102 ASN A CA 1
ATOM 872 C C . ASN A 1 102 ? 14.007 3.267 -8.510 1.00 80.25 102 ASN A C 1
ATOM 874 O O . ASN A 1 102 ? 13.462 2.977 -9.568 1.00 80.25 102 ASN A O 1
ATOM 878 N N . ASN A 1 103 ? 14.068 2.402 -7.499 1.00 88.12 103 ASN A N 1
ATOM 879 C CA . ASN A 1 103 ? 13.511 1.050 -7.498 1.00 88.12 103 ASN A CA 1
ATOM 880 C C . ASN A 1 103 ? 12.713 0.764 -6.221 1.00 88.12 103 ASN A C 1
ATOM 882 O O . ASN A 1 103 ? 12.711 -0.359 -5.729 1.00 88.12 103 ASN A O 1
ATOM 886 N N . SER A 1 104 ? 12.069 1.776 -5.644 1.00 91.19 104 SER A N 1
ATOM 887 C CA . SER A 1 104 ? 11.319 1.616 -4.402 1.00 91.19 104 SER A CA 1
ATOM 888 C C . SER A 1 104 ? 9.845 1.945 -4.545 1.00 91.19 104 SER A C 1
ATOM 890 O O . SER A 1 104 ? 9.376 2.574 -5.486 1.00 91.19 104 SER A O 1
ATOM 892 N N . VAL A 1 105 ? 9.070 1.493 -3.582 1.00 92.31 105 VAL A N 1
ATOM 893 C CA . VAL A 1 105 ? 7.673 1.869 -3.450 1.00 92.31 105 VAL A CA 1
ATOM 894 C C . VAL A 1 105 ? 7.437 2.332 -2.037 1.00 92.31 105 VAL A C 1
ATOM 896 O O . VAL A 1 105 ? 8.214 2.062 -1.121 1.00 92.31 105 VAL A O 1
ATOM 899 N N . LYS A 1 106 ? 6.337 3.042 -1.868 1.00 92.94 106 LYS A N 1
ATOM 900 C CA . LYS A 1 106 ? 5.968 3.650 -0.612 1.00 92.94 106 LYS A CA 1
ATOM 901 C C . LYS A 1 106 ? 4.583 3.194 -0.217 1.00 92.94 106 LYS A C 1
ATOM 903 O O . LYS A 1 106 ? 3.635 3.379 -0.980 1.00 92.94 106 LYS A O 1
ATOM 908 N N . ILE A 1 107 ? 4.467 2.683 1.000 1.00 93.56 107 ILE A N 1
ATOM 909 C CA . ILE A 1 107 ? 3.186 2.399 1.632 1.00 93.56 107 ILE A CA 1
ATOM 910 C C . ILE A 1 107 ? 3.063 3.250 2.889 1.00 93.56 107 ILE A C 1
ATOM 912 O O . ILE A 1 107 ? 4.031 3.442 3.625 1.00 93.56 107 ILE A O 1
ATOM 916 N N . PHE A 1 108 ? 1.895 3.837 3.115 1.00 92.81 108 PHE A N 1
ATOM 917 C CA . PHE A 1 108 ? 1.654 4.636 4.309 1.00 92.81 108 PHE A CA 1
ATOM 918 C C . PHE A 1 108 ? 0.172 4.747 4.627 1.00 92.81 108 PHE A C 1
ATOM 920 O O . PHE A 1 108 ? -0.684 4.650 3.744 1.00 92.81 108 PHE A O 1
ATOM 927 N N . LEU A 1 109 ? -0.103 5.023 5.896 1.00 92.50 109 LEU A N 1
ATOM 928 C CA . LEU A 1 109 ? -1.438 5.293 6.389 1.00 92.50 109 LEU A CA 1
ATOM 929 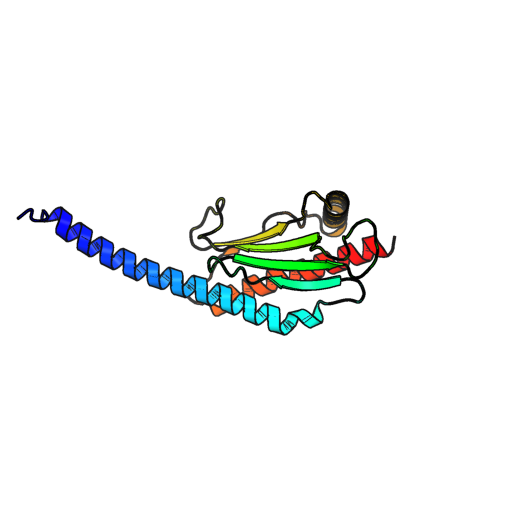C C . LEU A 1 109 ? -1.806 6.768 6.199 1.00 92.50 109 LEU A C 1
ATOM 931 O O . LEU A 1 109 ? -1.012 7.673 6.468 1.00 92.50 109 LEU A O 1
ATOM 935 N N . HIS A 1 110 ? -3.033 7.021 5.766 1.00 90.06 110 HIS A N 1
ATOM 936 C CA . HIS A 1 110 ? -3.618 8.349 5.693 1.00 90.06 110 HIS A CA 1
ATOM 937 C C . HIS A 1 110 ? -4.966 8.368 6.409 1.00 90.06 110 HIS A C 1
ATOM 939 O O . HIS A 1 110 ? -5.778 7.464 6.239 1.00 90.06 110 HIS A O 1
ATOM 945 N N . SER A 1 111 ? -5.214 9.438 7.160 1.00 87.81 111 SER A N 1
ATOM 946 C CA . SER A 1 111 ? -6.505 9.723 7.782 1.00 87.81 111 SER A CA 1
ATOM 947 C C . SER A 1 111 ? -6.933 11.139 7.399 1.00 87.81 111 SER A C 1
ATOM 949 O O . SER A 1 111 ? -6.115 12.060 7.527 1.00 87.81 111 SER A O 1
ATOM 951 N N . PRO A 1 112 ? -8.175 11.343 6.929 1.00 83.00 112 PRO A N 1
ATOM 952 C CA . PRO A 1 112 ? -8.721 12.666 6.676 1.00 83.00 112 PRO A CA 1
ATOM 953 C C . PRO A 1 112 ? -8.726 13.518 7.941 1.00 83.00 112 PRO A C 1
ATOM 955 O O . PRO A 1 112 ? -8.847 13.008 9.053 1.00 83.00 112 PRO A O 1
ATOM 958 N N . ALA A 1 113 ? -8.698 14.839 7.763 1.00 80.62 113 ALA A N 1
ATOM 959 C CA . ALA A 1 113 ? -8.779 15.784 8.878 1.00 80.62 113 ALA A CA 1
ATOM 960 C C . ALA A 1 113 ? -10.042 15.591 9.741 1.00 80.62 113 ALA A C 1
ATOM 962 O O . ALA A 1 113 ? -10.006 15.844 10.938 1.00 80.62 113 ALA A O 1
ATOM 963 N N . ALA A 1 114 ? -11.135 15.102 9.146 1.00 76.06 114 ALA A N 1
ATOM 964 C CA . ALA A 1 114 ? -12.403 14.866 9.834 1.00 76.06 114 ALA A CA 1
ATOM 965 C C . ALA A 1 114 ? -12.340 13.793 10.939 1.00 76.06 114 ALA A C 1
ATOM 967 O O . ALA A 1 114 ? -13.237 13.761 11.771 1.00 76.06 114 ALA A O 1
ATOM 968 N N . VAL A 1 115 ? -11.310 12.940 10.953 1.00 79.69 115 VAL A N 1
ATOM 969 C CA . VAL A 1 115 ? -11.119 11.863 11.944 1.00 79.69 115 VAL A CA 1
ATOM 970 C C . VAL A 1 115 ? -9.776 12.012 12.672 1.00 79.69 115 VAL A C 1
ATOM 972 O O . VAL A 1 115 ? -9.070 11.043 12.953 1.00 79.69 115 VAL A O 1
ATOM 975 N N . SER A 1 116 ? -9.387 13.255 12.974 1.00 81.81 116 SER A N 1
ATOM 976 C CA . SER A 1 116 ? -8.136 13.567 13.681 1.00 81.81 116 SER A CA 1
ATOM 977 C C . SER A 1 116 ? -8.024 12.867 15.037 1.00 81.81 116 SER A C 1
ATOM 979 O O . SER A 1 116 ? -6.954 12.372 15.376 1.00 81.81 116 SER A O 1
ATOM 981 N N . ASN A 1 117 ? -9.132 12.752 15.775 1.00 83.81 117 ASN A N 1
ATOM 982 C CA . ASN A 1 117 ? -9.153 12.101 17.088 1.00 83.81 117 ASN A CA 1
ATOM 983 C C . ASN A 1 117 ? -8.785 10.614 16.989 1.00 83.81 117 ASN A C 1
ATOM 985 O O . ASN A 1 117 ? -7.986 10.117 17.779 1.00 83.81 117 ASN A O 1
ATOM 989 N N . LEU A 1 118 ? -9.314 9.918 15.979 1.00 85.12 118 LEU A N 1
ATOM 990 C CA . LEU A 1 118 ? -8.979 8.524 15.702 1.00 85.12 118 LEU A CA 1
ATOM 991 C C . LEU A 1 118 ? -7.498 8.368 15.351 1.00 85.12 118 LEU A C 1
ATOM 993 O O . LEU A 1 118 ? -6.826 7.483 15.877 1.00 85.12 118 LEU A O 1
ATOM 997 N N . LYS A 1 119 ? -6.977 9.257 14.498 1.00 89.44 119 LYS A N 1
ATOM 998 C CA . LYS A 1 119 ? -5.553 9.290 14.159 1.00 89.44 119 LYS A CA 1
ATOM 999 C C . LYS A 1 119 ? -4.687 9.431 15.412 1.00 89.44 119 LYS A C 1
ATOM 1001 O O . LYS A 1 119 ? -3.737 8.668 15.573 1.00 89.44 119 LYS A O 1
ATOM 1006 N N . ASP A 1 120 ? -5.008 10.368 16.298 1.00 90.56 120 ASP A N 1
ATOM 1007 C CA . ASP A 1 120 ? -4.230 10.596 17.518 1.00 90.56 120 ASP A CA 1
ATOM 1008 C C . ASP A 1 120 ? -4.284 9.389 18.464 1.00 90.56 120 ASP A C 1
ATOM 1010 O O . ASP A 1 120 ? -3.259 9.005 19.033 1.00 90.56 120 ASP A O 1
ATOM 1014 N N . SER A 1 121 ? -5.450 8.751 18.594 1.00 90.69 121 SER A N 1
ATOM 1015 C CA . SER A 1 121 ? -5.611 7.510 19.360 1.00 90.69 121 SER A CA 1
ATOM 1016 C C . SER A 1 121 ? -4.770 6.371 18.786 1.00 90.69 121 SER A C 1
ATOM 1018 O O . SER A 1 121 ? -4.041 5.714 19.529 1.00 90.69 121 SER A O 1
ATOM 1020 N N . LEU A 1 122 ? -4.798 6.177 17.466 1.00 91.56 122 LEU A N 1
ATOM 1021 C CA . LEU A 1 122 ? -4.000 5.158 16.786 1.00 91.56 122 LEU A CA 1
ATOM 1022 C C . LEU A 1 122 ? -2.496 5.401 16.941 1.00 91.56 122 LEU A C 1
ATOM 1024 O O . LEU A 1 122 ? -1.765 4.456 17.227 1.00 91.56 122 LEU A O 1
ATOM 1028 N N . ILE A 1 123 ? -2.033 6.650 16.818 1.00 94.12 123 ILE A N 1
ATOM 1029 C CA . ILE A 1 123 ? -0.622 7.010 17.035 1.00 94.12 123 ILE A CA 1
ATOM 1030 C C . ILE A 1 123 ? -0.201 6.680 18.470 1.00 94.12 123 ILE A C 1
ATOM 1032 O O . ILE A 1 123 ? 0.812 6.012 18.678 1.00 94.12 123 ILE A O 1
ATOM 1036 N N . LYS A 1 124 ? -0.979 7.123 19.466 1.00 94.06 124 LYS A N 1
ATOM 1037 C CA . LYS A 1 124 ? -0.671 6.888 20.884 1.00 94.06 124 LYS A CA 1
ATOM 1038 C C . LYS A 1 124 ? -0.629 5.395 21.204 1.00 94.06 124 LYS A C 1
ATOM 1040 O O . LYS A 1 124 ? 0.305 4.934 21.861 1.00 94.06 124 LYS A O 1
ATOM 1045 N N . LEU A 1 125 ? -1.620 4.635 20.737 1.00 94.12 125 LEU A N 1
ATOM 1046 C CA . LEU A 1 125 ? -1.691 3.196 20.983 1.00 94.12 125 LEU A CA 1
ATOM 1047 C C . LEU A 1 125 ? -0.578 2.440 20.264 1.00 94.12 125 LEU A C 1
ATOM 1049 O O . LEU A 1 125 ? 0.049 1.581 20.883 1.00 94.12 125 LEU A O 1
ATOM 1053 N N . SER A 1 126 ? -0.277 2.777 19.007 1.00 95.31 126 SER A N 1
ATOM 1054 C CA . SER A 1 126 ? 0.787 2.098 18.269 1.00 95.31 126 SER A CA 1
ATOM 1055 C C . SER A 1 126 ? 2.156 2.358 18.894 1.00 95.31 126 SER A C 1
ATOM 1057 O O . SER A 1 126 ? 2.935 1.426 19.071 1.00 95.31 126 SER A O 1
ATOM 1059 N N . GLN A 1 127 ? 2.436 3.596 19.312 1.00 95.44 127 GLN A N 1
ATOM 1060 C CA . GLN A 1 127 ? 3.680 3.925 20.008 1.00 95.44 127 GLN A CA 1
ATOM 1061 C C . GLN A 1 127 ? 3.791 3.175 21.336 1.00 95.44 127 GLN A C 1
ATOM 1063 O O . GLN A 1 127 ? 4.848 2.635 21.647 1.00 95.44 127 GLN A O 1
ATOM 1068 N N . LYS A 1 128 ? 2.695 3.088 22.096 1.00 95.38 128 LYS A N 1
ATOM 1069 C CA . LYS A 1 128 ? 2.672 2.391 23.384 1.00 95.38 128 LYS A CA 1
ATOM 1070 C C . LYS A 1 128 ? 2.840 0.874 23.248 1.00 95.38 128 LYS A C 1
ATOM 1072 O O . LYS A 1 128 ? 3.547 0.281 24.055 1.00 95.38 128 LYS A O 1
ATOM 1077 N N . LYS A 1 129 ? 2.161 0.241 22.285 1.00 94.75 129 LYS A N 1
ATOM 1078 C CA . LYS A 1 129 ? 2.116 -1.227 22.154 1.00 94.75 129 LYS A CA 1
ATOM 1079 C C . LYS A 1 129 ? 3.214 -1.800 21.267 1.00 94.75 129 LYS A C 1
ATOM 1081 O O . LYS A 1 129 ? 3.698 -2.891 21.538 1.00 94.75 129 LYS A O 1
ATOM 1086 N N . LEU A 1 130 ? 3.578 -1.084 20.209 1.00 93.81 130 LEU A N 1
ATOM 1087 C CA . LEU A 1 130 ? 4.467 -1.579 19.158 1.00 93.81 130 LEU A CA 1
ATOM 1088 C C . LEU A 1 130 ? 5.808 -0.839 19.122 1.00 93.81 130 LEU A C 1
ATOM 1090 O O . LEU A 1 130 ? 6.690 -1.218 18.361 1.00 93.81 130 LEU A O 1
ATOM 1094 N N . ASN A 1 131 ? 5.974 0.214 19.931 1.00 93.38 131 ASN A N 1
ATOM 1095 C CA . ASN A 1 131 ? 7.166 1.065 19.949 1.00 93.38 131 ASN A CA 1
ATOM 1096 C C . ASN A 1 131 ? 7.464 1.754 18.598 1.00 93.38 131 ASN A C 1
ATOM 1098 O O . ASN A 1 131 ? 8.605 2.100 18.299 1.00 93.38 131 ASN A O 1
ATOM 1102 N N . TYR A 1 132 ? 6.439 1.979 17.766 1.00 93.25 132 TYR A N 1
ATOM 1103 C CA . TYR A 1 132 ? 6.550 2.794 16.553 1.00 93.25 132 TYR A CA 1
ATOM 1104 C C . TYR A 1 132 ? 5.216 3.452 16.166 1.00 93.25 132 TYR A C 1
ATOM 1106 O O . TYR A 1 132 ? 4.137 3.078 16.629 1.00 93.25 132 TYR A O 1
ATOM 1114 N N . ASN A 1 133 ? 5.286 4.468 15.303 1.00 93.19 133 ASN A N 1
ATOM 1115 C CA . ASN A 1 133 ? 4.111 5.143 14.754 1.00 93.19 133 ASN A CA 1
ATOM 1116 C C . ASN A 1 133 ? 3.672 4.476 13.441 1.00 93.19 133 ASN A C 1
ATOM 1118 O O . ASN A 1 133 ? 4.408 4.532 12.458 1.00 93.19 133 ASN A O 1
ATOM 1122 N N . ILE A 1 134 ? 2.465 3.908 13.398 1.00 93.12 134 ILE A N 1
ATOM 1123 C CA . ILE A 1 134 ? 1.919 3.240 12.199 1.00 93.12 134 ILE A CA 1
ATOM 1124 C C . ILE A 1 134 ? 1.655 4.184 11.014 1.00 93.12 134 ILE A C 1
ATOM 1126 O O . ILE A 1 134 ? 1.489 3.724 9.889 1.00 93.12 134 ILE A O 1
ATOM 1130 N N . TYR A 1 135 ? 1.651 5.503 11.232 1.00 93.50 135 TYR A N 1
ATOM 1131 C CA . TYR A 1 135 ? 1.596 6.503 10.158 1.00 93.50 135 TYR A CA 1
ATOM 1132 C C . TYR A 1 135 ? 2.965 6.795 9.537 1.00 93.50 135 TYR A C 1
ATOM 1134 O O . TYR A 1 135 ? 3.047 7.538 8.553 1.00 93.50 135 TYR A O 1
ATOM 1142 N N . ASN A 1 136 ? 4.046 6.240 10.091 1.00 93.00 136 ASN A N 1
ATOM 1143 C CA . ASN A 1 136 ? 5.347 6.329 9.451 1.00 93.00 136 ASN A CA 1
ATOM 1144 C C . ASN A 1 136 ? 5.306 5.592 8.114 1.00 93.00 136 ASN A C 1
ATOM 1146 O O . ASN A 1 136 ? 4.748 4.506 7.976 1.00 93.00 136 ASN A O 1
ATOM 1150 N N . LYS A 1 137 ? 5.914 6.217 7.111 1.00 91.31 137 LYS A N 1
ATOM 1151 C CA . LYS A 1 137 ? 5.978 5.677 5.758 1.00 91.31 137 LYS A CA 1
ATOM 1152 C C . LYS A 1 137 ? 6.881 4.449 5.762 1.00 91.31 137 LYS A C 1
ATOM 1154 O O . LYS A 1 137 ? 7.980 4.506 6.312 1.00 91.31 137 LYS A O 1
ATOM 1159 N N . LYS A 1 138 ? 6.451 3.393 5.085 1.00 92.81 138 LYS A N 1
ATOM 1160 C CA . LYS A 1 138 ? 7.263 2.212 4.816 1.00 92.81 138 LYS A CA 1
ATOM 1161 C C . LYS A 1 138 ? 7.737 2.235 3.371 1.00 92.81 138 LYS A C 1
ATOM 1163 O O . LYS A 1 138 ? 6.952 2.499 2.457 1.00 92.81 138 LYS A O 1
ATOM 1168 N N . ILE A 1 139 ? 9.036 2.020 3.190 1.00 93.62 139 ILE A N 1
ATOM 1169 C CA . ILE A 1 139 ? 9.691 1.990 1.884 1.00 93.62 139 ILE A CA 1
ATOM 1170 C C . ILE A 1 139 ? 10.087 0.549 1.601 1.00 93.62 139 ILE A C 1
ATOM 1172 O O . ILE A 1 139 ? 10.814 -0.049 2.390 1.00 93.62 139 ILE A O 1
ATOM 1176 N N . ILE A 1 140 ? 9.620 0.007 0.481 1.00 93.56 140 ILE A N 1
ATOM 1177 C CA . ILE A 1 140 ? 9.961 -1.347 0.041 1.00 93.56 140 ILE A CA 1
ATOM 1178 C C . ILE A 1 140 ? 10.823 -1.236 -1.208 1.00 93.56 140 ILE A C 1
ATOM 1180 O O . ILE A 1 140 ? 10.485 -0.499 -2.135 1.00 93.56 140 ILE A O 1
ATOM 1184 N N . LEU A 1 141 ? 11.934 -1.969 -1.236 1.00 93.75 141 LEU A N 1
ATOM 1185 C CA . LEU A 1 141 ? 12.753 -2.117 -2.434 1.00 93.75 141 LEU A CA 1
ATOM 1186 C C . LEU A 1 141 ? 12.149 -3.185 -3.346 1.00 93.75 141 LEU A C 1
ATOM 1188 O O . LEU A 1 141 ? 11.812 -4.282 -2.901 1.00 93.75 141 LEU A O 1
ATOM 1192 N N . LEU A 1 142 ? 12.027 -2.845 -4.622 1.00 93.31 142 LEU A N 1
ATOM 1193 C CA . LEU A 1 142 ? 11.552 -3.740 -5.663 1.00 93.31 142 LEU A CA 1
ATOM 1194 C C . LEU A 1 142 ? 12.671 -4.691 -6.085 1.00 93.31 142 LEU A C 1
ATOM 1196 O O . LEU A 1 142 ? 13.808 -4.273 -6.310 1.00 93.31 142 LEU A O 1
ATOM 1200 N N . ASP A 1 143 ? 12.305 -5.954 -6.255 1.00 94.00 143 ASP A N 1
ATOM 1201 C CA . ASP A 1 143 ? 13.082 -6.925 -7.011 1.00 94.00 143 ASP A CA 1
ATOM 1202 C C . ASP A 1 143 ? 12.824 -6.707 -8.507 1.00 94.00 143 ASP A C 1
ATOM 1204 O O . ASP A 1 143 ? 11.785 -7.108 -9.030 1.00 94.00 143 ASP A O 1
ATOM 1208 N N . LEU A 1 144 ? 13.763 -6.040 -9.180 1.00 91.94 144 LEU A N 1
ATOM 1209 C CA . LEU A 1 144 ? 13.644 -5.672 -10.593 1.00 91.94 144 LEU A CA 1
ATOM 1210 C C . LEU A 1 144 ? 13.639 -6.880 -11.540 1.00 91.94 144 LEU A C 1
ATOM 1212 O O . LEU A 1 144 ? 13.214 -6.731 -12.685 1.00 91.94 144 LEU A O 1
ATOM 1216 N N . ASP A 1 145 ? 14.035 -8.059 -11.058 1.00 94.25 145 ASP A N 1
ATOM 1217 C CA . ASP A 1 145 ? 14.012 -9.298 -11.831 1.00 94.25 145 ASP A CA 1
ATOM 1218 C C . ASP A 1 145 ? 12.658 -10.022 -11.712 1.00 94.25 145 ASP A C 1
ATOM 1220 O O . ASP A 1 145 ? 12.328 -10.877 -12.538 1.00 94.25 145 ASP A O 1
ATOM 1224 N N . SER A 1 146 ? 11.825 -9.666 -10.723 1.00 95.56 146 SER A N 1
ATOM 1225 C CA . SER A 1 146 ? 10.540 -10.329 -10.483 1.00 95.56 146 SER A CA 1
ATOM 1226 C C . SER A 1 146 ? 9.437 -9.395 -9.982 1.00 95.56 146 SER A C 1
ATOM 1228 O O . SER A 1 146 ? 9.329 -9.045 -8.802 1.00 95.56 146 SER A O 1
ATOM 1230 N N . SER A 1 147 ? 8.497 -9.094 -10.885 1.00 93.81 147 SER A N 1
ATOM 1231 C CA . SER A 1 147 ? 7.262 -8.373 -10.531 1.00 93.81 147 SER A CA 1
ATOM 1232 C C . SER A 1 147 ? 6.384 -9.155 -9.549 1.00 93.81 147 SER A C 1
ATOM 1234 O O . SER A 1 147 ? 5.648 -8.548 -8.777 1.00 93.81 147 SER A O 1
ATOM 1236 N N . THR A 1 148 ? 6.467 -10.491 -9.555 1.00 96.38 148 THR A N 1
ATOM 1237 C CA . THR A 1 148 ? 5.736 -11.358 -8.620 1.00 96.38 148 THR A CA 1
ATOM 1238 C C . THR A 1 148 ? 6.284 -11.220 -7.207 1.00 96.38 148 THR A C 1
ATOM 1240 O O . THR A 1 148 ? 5.526 -10.855 -6.318 1.00 96.38 148 THR A O 1
ATOM 1243 N N . GLN A 1 149 ? 7.595 -11.402 -7.013 1.00 96.88 149 GLN A N 1
ATOM 1244 C CA . GLN A 1 149 ? 8.196 -11.294 -5.677 1.00 96.88 149 GLN A CA 1
ATOM 1245 C C . GLN A 1 149 ? 8.049 -9.882 -5.105 1.00 96.88 149 GLN A C 1
ATOM 1247 O O . GLN A 1 149 ? 7.793 -9.699 -3.917 1.00 96.88 149 GLN A O 1
ATOM 1252 N N . SER A 1 150 ? 8.179 -8.862 -5.957 1.00 96.25 150 SER A N 1
ATOM 1253 C CA . SER A 1 150 ? 7.901 -7.485 -5.558 1.00 96.25 150 SER A CA 1
ATOM 1254 C C . SER A 1 150 ? 6.454 -7.297 -5.107 1.00 96.25 150 SER A C 1
ATOM 1256 O O . SER A 1 150 ? 6.216 -6.646 -4.094 1.00 96.25 150 SER A O 1
ATOM 1258 N N . ALA A 1 151 ? 5.489 -7.860 -5.839 1.00 95.56 151 ALA A N 1
ATOM 1259 C CA . ALA A 1 151 ? 4.080 -7.759 -5.486 1.00 95.56 151 ALA A CA 1
ATOM 1260 C C . ALA A 1 151 ? 3.753 -8.472 -4.166 1.00 95.56 151 ALA A C 1
ATOM 1262 O O . ALA A 1 151 ? 3.050 -7.900 -3.339 1.00 95.56 151 ALA A O 1
ATOM 1263 N N . GLU A 1 152 ? 4.306 -9.664 -3.944 1.00 96.69 152 GLU A N 1
ATOM 1264 C CA . GLU A 1 152 ? 4.142 -10.429 -2.702 1.00 96.69 152 GLU A CA 1
ATOM 1265 C C . GLU A 1 152 ? 4.653 -9.643 -1.489 1.00 96.69 152 GLU A C 1
ATOM 1267 O O . GLU A 1 152 ? 3.901 -9.440 -0.541 1.00 96.69 152 GLU A O 1
ATOM 1272 N N . LYS A 1 153 ? 5.871 -9.084 -1.559 1.00 96.62 153 LYS A N 1
ATOM 1273 C CA . LYS A 1 153 ? 6.441 -8.247 -0.482 1.00 96.62 153 LYS A CA 1
ATOM 1274 C C . LYS A 1 153 ? 5.582 -7.021 -0.165 1.00 96.62 153 LYS A C 1
ATOM 1276 O O . LYS A 1 153 ? 5.451 -6.617 0.986 1.00 96.62 153 LYS A O 1
ATOM 1281 N N . ILE A 1 154 ? 5.023 -6.388 -1.197 1.00 95.31 154 ILE A N 1
ATOM 1282 C CA . ILE A 1 154 ? 4.143 -5.225 -1.030 1.00 95.31 154 ILE A CA 1
ATOM 1283 C C . ILE A 1 154 ? 2.829 -5.635 -0.363 1.00 95.31 154 ILE A C 1
ATOM 1285 O O . ILE A 1 154 ? 2.348 -4.919 0.515 1.00 95.31 154 ILE A O 1
ATOM 1289 N N . ALA A 1 155 ? 2.241 -6.752 -0.793 1.00 94.56 155 ALA A N 1
ATOM 1290 C CA . ALA A 1 155 ? 0.990 -7.260 -0.247 1.00 94.56 155 ALA A CA 1
ATOM 1291 C C . ALA A 1 155 ? 1.149 -7.703 1.214 1.00 94.56 155 ALA A C 1
ATOM 1293 O O . ALA A 1 155 ? 0.325 -7.324 2.038 1.00 94.56 155 ALA A O 1
ATOM 1294 N N . GLU A 1 156 ? 2.234 -8.407 1.547 1.00 95.69 156 GLU A N 1
ATOM 1295 C CA . GLU A 1 156 ? 2.578 -8.806 2.917 1.00 95.69 156 GLU A CA 1
ATOM 1296 C C . GLU A 1 156 ? 2.605 -7.596 3.857 1.00 95.69 156 GLU A C 1
ATOM 1298 O O . GLU A 1 156 ? 1.900 -7.560 4.861 1.00 95.69 156 GLU A O 1
ATOM 1303 N N . GLU A 1 157 ? 3.312 -6.537 3.466 1.00 95.56 157 GLU A N 1
ATOM 1304 C CA . GLU A 1 157 ? 3.390 -5.313 4.260 1.00 95.56 157 GLU A CA 1
ATOM 1305 C C . GLU A 1 157 ? 2.020 -4.622 4.407 1.00 95.56 157 GLU A C 1
ATOM 1307 O O . GLU A 1 157 ? 1.654 -4.106 5.465 1.00 95.56 157 GLU A O 1
ATOM 1312 N N . ILE A 1 158 ? 1.210 -4.634 3.348 1.00 94.00 158 ILE A N 1
ATOM 1313 C CA . ILE A 1 158 ? -0.167 -4.144 3.408 1.00 94.00 158 ILE A CA 1
ATOM 1314 C C . ILE A 1 158 ? -1.004 -4.954 4.409 1.00 94.00 158 ILE A C 1
ATOM 1316 O O . ILE A 1 158 ? -1.719 -4.350 5.213 1.00 94.00 158 ILE A O 1
ATOM 1320 N N . PHE A 1 159 ? -0.923 -6.284 4.376 1.00 93.62 159 PHE A N 1
ATOM 1321 C CA . PHE A 1 159 ? -1.664 -7.164 5.278 1.00 93.62 159 PHE A CA 1
ATOM 1322 C C . PHE A 1 159 ? -1.228 -6.987 6.730 1.00 93.62 159 PHE A C 1
ATOM 1324 O O . PHE A 1 159 ? -2.081 -6.879 7.612 1.00 93.62 159 PHE A O 1
ATOM 1331 N N . ASP A 1 160 ? 0.071 -6.844 6.979 1.00 93.12 160 ASP A N 1
ATOM 1332 C CA . ASP A 1 160 ? 0.602 -6.526 8.302 1.00 93.12 160 ASP A CA 1
ATOM 1333 C C . ASP A 1 160 ? 0.016 -5.217 8.835 1.00 93.12 160 ASP A C 1
ATOM 1335 O O . ASP A 1 160 ? -0.497 -5.168 9.957 1.00 93.12 160 ASP A O 1
ATOM 1339 N N . MET A 1 161 ? 0.009 -4.156 8.020 1.00 92.62 161 MET A N 1
ATOM 1340 C CA . MET A 1 161 ? -0.621 -2.890 8.402 1.00 92.62 161 MET A CA 1
ATOM 1341 C C . MET A 1 161 ? -2.116 -3.039 8.689 1.00 92.62 161 MET A C 1
ATOM 1343 O O . MET A 1 161 ? -2.592 -2.473 9.674 1.00 92.62 161 MET A O 1
ATOM 1347 N N . ILE A 1 162 ? -2.857 -3.790 7.869 1.00 90.88 162 ILE A N 1
ATOM 1348 C CA . ILE A 1 162 ? -4.284 -4.060 8.101 1.00 90.88 162 ILE A CA 1
ATOM 1349 C C . ILE A 1 162 ? -4.481 -4.758 9.452 1.00 90.88 162 ILE A C 1
ATOM 1351 O O . ILE A 1 162 ? -5.305 -4.315 10.254 1.00 90.88 162 ILE A O 1
ATOM 1355 N N . ASN A 1 163 ? -3.711 -5.810 9.729 1.00 91.06 163 ASN A N 1
ATOM 1356 C CA . ASN A 1 163 ? -3.796 -6.573 10.973 1.00 91.06 163 ASN A CA 1
ATOM 1357 C C . ASN A 1 163 ? -3.476 -5.711 12.195 1.00 91.06 163 ASN A C 1
ATOM 1359 O O . ASN A 1 163 ? -4.225 -5.715 13.172 1.00 91.06 163 ASN A O 1
ATOM 1363 N N . ILE A 1 164 ? -2.422 -4.900 12.116 1.00 92.25 164 ILE A N 1
ATOM 1364 C CA . ILE A 1 164 ? -2.060 -3.953 13.172 1.00 92.25 164 ILE A CA 1
ATOM 1365 C C . ILE A 1 164 ? -3.193 -2.954 13.429 1.00 92.25 164 ILE A C 1
ATOM 1367 O O . ILE A 1 164 ? -3.555 -2.721 14.582 1.00 92.25 164 ILE A O 1
ATOM 1371 N N . ILE A 1 165 ? -3.785 -2.379 12.378 1.00 90.19 165 ILE A N 1
ATOM 1372 C CA . ILE A 1 165 ? -4.914 -1.450 12.522 1.00 90.19 165 ILE A CA 1
ATOM 1373 C C . ILE A 1 165 ? -6.100 -2.156 13.182 1.00 90.19 165 ILE A C 1
ATOM 1375 O O . ILE A 1 165 ? -6.671 -1.608 14.121 1.00 90.19 165 ILE A O 1
ATOM 1379 N N . LYS A 1 166 ? -6.447 -3.374 12.747 1.00 87.75 166 LYS A N 1
ATOM 1380 C CA . LYS A 1 166 ? -7.536 -4.164 13.343 1.00 87.75 166 LYS A CA 1
ATOM 1381 C C . LYS A 1 166 ? -7.329 -4.369 14.842 1.00 87.75 166 LYS A C 1
ATOM 1383 O O . LYS A 1 166 ? -8.261 -4.149 15.611 1.00 87.75 166 LYS A O 1
ATOM 1388 N N . GLU A 1 167 ? -6.127 -4.752 15.262 1.00 89.31 167 GLU A N 1
ATOM 1389 C CA . GLU A 1 167 ? -5.818 -4.954 16.681 1.00 89.31 167 GLU A CA 1
ATOM 1390 C C . GLU A 1 167 ? -5.917 -3.654 17.489 1.00 89.31 167 GLU A C 1
ATOM 1392 O O . GLU A 1 167 ? -6.549 -3.632 18.543 1.00 89.31 167 GLU A O 1
ATOM 1397 N N . LEU A 1 168 ? -5.386 -2.545 16.970 1.00 90.06 168 LEU A N 1
ATOM 1398 C CA . LEU A 1 168 ? -5.462 -1.251 17.656 1.00 90.06 168 LEU A CA 1
ATOM 1399 C C . LEU A 1 168 ? -6.900 -0.721 17.743 1.00 90.06 168 LEU A C 1
ATOM 1401 O O . LEU A 1 168 ? -7.285 -0.149 18.760 1.00 90.06 168 LEU A O 1
ATOM 1405 N N . LEU A 1 169 ? -7.711 -0.927 16.702 1.00 85.81 169 LEU A N 1
ATOM 1406 C CA . LEU A 1 169 ? -9.124 -0.549 16.711 1.00 85.81 169 LEU A CA 1
ATOM 1407 C C . LEU A 1 169 ? -9.931 -1.375 17.715 1.00 85.81 169 LEU A C 1
ATOM 1409 O O . LEU A 1 169 ? -10.781 -0.813 18.400 1.00 85.81 169 LEU A O 1
ATOM 1413 N N . LYS A 1 170 ? -9.648 -2.677 17.863 1.00 84.88 170 LYS A N 1
ATOM 1414 C CA . LYS A 1 170 ? -10.294 -3.509 18.894 1.00 84.88 170 LYS A CA 1
ATOM 1415 C C . LYS A 1 170 ? -10.091 -2.940 20.293 1.00 84.88 170 LYS A C 1
ATOM 1417 O O . LYS A 1 170 ? -11.015 -2.999 21.093 1.00 84.88 170 LYS A O 1
ATOM 1422 N N . ASP A 1 171 ? -8.912 -2.404 20.599 1.00 85.56 171 ASP A N 1
ATOM 1423 C CA . ASP A 1 171 ? -8.679 -1.778 21.903 1.00 85.56 171 ASP A CA 1
ATOM 1424 C C . ASP A 1 171 ? -9.495 -0.498 22.075 1.00 85.56 171 ASP A C 1
ATOM 1426 O O . ASP A 1 171 ? -10.054 -0.277 23.145 1.00 85.56 171 ASP A O 1
ATOM 1430 N N . ILE A 1 172 ? -9.579 0.324 21.024 1.00 83.44 172 ILE A N 1
ATOM 1431 C CA . ILE A 1 172 ? -10.343 1.579 21.040 1.00 83.44 172 ILE A CA 1
ATOM 1432 C C . ILE A 1 172 ? -11.832 1.303 21.265 1.00 83.44 172 ILE A C 1
ATOM 1434 O O . ILE A 1 172 ? -12.457 2.009 22.040 1.00 83.44 172 ILE A O 1
ATOM 1438 N N . TYR A 1 173 ? -12.393 0.277 20.624 1.00 74.00 173 TYR A N 1
ATOM 1439 C CA . TYR A 1 173 ? -13.816 -0.055 20.756 1.00 74.00 173 TYR A CA 1
ATOM 1440 C C . TYR A 1 173 ? -14.168 -0.842 22.025 1.00 74.00 173 TYR A C 1
ATOM 1442 O O . TYR A 1 173 ? -15.331 -0.889 22.410 1.00 74.00 173 TYR A O 1
ATOM 1450 N N . LYS A 1 174 ? -13.190 -1.490 22.671 1.00 67.94 174 LYS A N 1
ATOM 1451 C CA . LYS A 1 174 ? -13.388 -2.211 23.941 1.00 67.94 174 LYS A CA 1
ATOM 1452 C C . LYS A 1 174 ? -13.189 -1.337 25.186 1.00 67.94 174 LYS A C 1
ATOM 1454 O O . LYS A 1 174 ? -13.358 -1.859 26.289 1.00 67.94 174 LYS A O 1
ATOM 1459 N N . SER A 1 175 ? -12.776 -0.077 25.028 1.00 53.06 175 SER A N 1
ATOM 1460 C CA . SER A 1 175 ? -12.590 0.884 26.129 1.00 53.06 175 SER A CA 1
ATOM 1461 C C . SER A 1 175 ? -13.752 1.862 26.231 1.00 53.06 175 SER A C 1
ATOM 1463 O O . SER A 1 175 ? -14.003 2.292 27.377 1.00 53.06 175 SER A O 1
#

pLDDT: mean 84.93, std 11.58, range [41.62, 96.88]

=== Feature glossary ===
The features interleaved in this record are:

— What the protein is —

Sequence gives the chain of amino acids in standard one-letter code (A=alanine, C=cysteine, …, Y=tyrosine), read N→C. It is the only feature that is directly encoded by the gene; all structural features are derived from the folded form of this sequence.

Database cross-references. InterPro integrates a dozen domain/family signature databases into unified entries with residue-range hits. GO terms attach function/process/location labels with evidence codes. CATH codes position the fold in a four-level structural taxonomy. Organism is the NCBI-taxonomy species name.

— Where its atoms are —

Atomic coordinates in PDBx/mmCIF format — the same representation the Protein Data Bank distributes. Each line of the _atom_site loop places one backbone atom in Cartesian space (units: ångströms, origin: arbitrary).

The six renders are orthographic views along the three Cartesian axes in both directions. Representation (cartoon, sticks, or surface) and color scheme (sequence-rainbow or by-chain) vary across proteins so the training set covers all the common visualization conventions.

— Local backbone conformation —

Eight-state secondary structure (DSSP): H is the canonical α-helix, G the tighter 3₁₀-helix, I the wider π-helix; E/B are β-structure, T and S are turns and bends, and '-' is everything else. DSSP derives these from the pattern of main-chain N–H···O=C hydrogen bonds, not from the sequence.

P-SEA three-state annotation labels each residue as helix, strand, or coil based purely on the geometry of the Cα trace. It serves as a fallback when the full backbone (and thus DSSP) is unavailable.

The φ/ψ torsion pair specifies the backbone conformation at each residue. φ rotates about the N–Cα bond, ψ about the Cα–C bond. Steric clashes forbid most of the (φ, ψ) plane — the allowed regions (α-helix basin, β-sheet basin, left-handed helix) are the Ramachandran-allowed regions.

— Global shape and packing —

The geometric summary reports three shape descriptors. Rg (radius of gyration) measures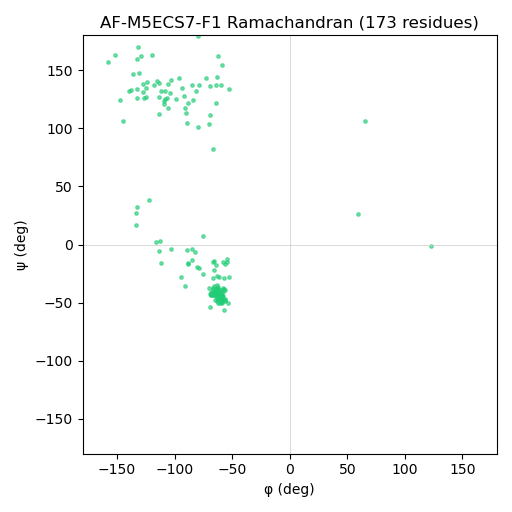 how spread out the Cα atoms are about their centre of mass; compact globular proteins have small Rg, elongated or unfolded ones large. Cα contacts (<8 Å, |i−j|>4) count long-range residue pairs in spatial proximity — high for tightly packed folds, near zero for rods or random coil. The bounding-box extents give the protein's footprint along x, y, z in Å.

Solvent-accessible surface area (SASA) is the area in Å² traced out by the centre of a 1.4 Å probe sphere (a water molecule) rolled over the protein's van der Waals surface (Shrake–Rupley / Lee–Richards construction). Buried residues have near-zero SASA; fully exposed residues can exceed 200 Å². The total SASA scales roughly with the number of surface residues.

The contact map is a binary N×N matrix image: pixel (i, j) is dark where Cα_i and Cα_j are within 8 Å and |i−j|>4. Because the |i−j|>4 filter removes local helical contacts, off-diagonal stripes parallel to the main diagonal indicate parallel β-sheets; stripes perpendicular to it indicate antiparallel β-sheets. The Ramachandran plot scatters every residue's (φ, ψ) pair against the sterically allowed regions. The PAE heatmap renders the predicted-aligned-error matrix.

— Structural neighborhood —

3Di is Foldseek's structural alphabet. Each residue is assigned one of twenty discrete states based on how its Cα sits relative to its spatial (not sequential) neighbors. Aligning 3Di strings finds structural homologs roughly as well as full 3D superposition, but orders of magnitude faster.

Nearest PDB neighbors are the top structural matches found by Foldseek when searching this structure against the entire Protein Data Bank. Each hit reports a TM-score (0 to 1; >0.5 almost always implies the same fold) and an E-value. These are *structural* homologs — they may share no detectable sequence similarity.

— Confidence and disorder —

For AlphaFold models, the B-factor field carries pLDDT — the model's own estimate of local accuracy on a 0–100 scale. Regions with pLDDT<50 should be treated as essentially unmodeled; they often correspond to intrinsically disordered segments.

Crystallographic B-factors measure how much each atom's electron density is smeared out, in Å². They rise in mobile loops and surface residues and fall in the buried interior. In AlphaFold models this column is repurposed to hold pLDDT instead.

Predicted aligned error is AlphaFold's pairwise confidence. Unlike pLDDT (per-residue), PAE is per-residue-pair and captures whether two parts of the structure are correctly placed relative to each other. Units are ångströms of expected positional error.